Protein AF-A0A2S7KR44-F1 (afdb_monomer_lite)

Radius of gyration: 21.09 Å; chains: 1; bounding box: 74×38×54 Å

Secondary structure (DSSP, 8-state):
-----------EEEEEEE---S-SSS----EEEEEEE-SSTTS----EEEEEEEEEEEETTTTEEEEEEEEEEEE--TT--EEEEEEEEEEEEEEEEEPPPPTT----S-PPEEEEEEEEEEEEEEEETTTTEEEEEEEEEEEEEE-SSS-STT-TT--BSPP-STTSHHHHEEEEEEEEEEEEEE-SSS-EEEEEEEEEEEEEETHHHHHHHHS-TTSEEEEEEEEEEEEEES--STTTS-EEEEEEEEEEESSSS-EEEEEEEEEEEEEGGGTEEEEEEEEEEEEEE---------

Organism: NCBI:txid930804

Sequence (298 aa):
MLAQEGESTKPYLTFKVGQSSSNSYTKGEPAVFTATYPANDTVDNSFLINGYAEVAINFENTDWTFGIAGEVQKNTLIDKEQDVRQFGVTFGNNFPIRRKKSDTDEFGPDRPLKGLLVFSGSLKYSEDREKETEAFQGHIGLTYEQTDNRAGIFNTKRFYPKHQSKSDFGYYLLFRHDYNFGLGYIGGDENVLFGKMNLQFNAHPLGGLMKKLLDQREFLMLRFTYDARAPFIGSTDLDEHPLRTFSGGIKYKIKKNNVVELSYNWNKGANPFAGLDNQEFETIVIKLSLDLNNRKEE

Foldseek 3Di:
DDDPPDPQPDKDKDKAKAFDDPDLFVPLHHHKAWFFAFPDPPDDGWGWDKIKIWIWIARPVFRKIKIWMWIWIFTPPPPDTWTKIKTWMKIWGKDFDFDDDDPPDPDPPPTDTQWIKTKIKIWMWMATPVVRWIKIKIKIKIAIDGDDPDDDPNPAPDWPPDDDDCPDPLQFKIKGKTKIWIWMAIDTPFRWIKIKIKIKMKMAGNLNVCCVPPVGSRFWIWMKIWIAIGTPDGDDCRRVFIKIKIKTWGKDAPDPQWIWIWIKIWIAGADVVSPGHGDTTIMTMIGTTDDPDPDPPD

pLDDT: mean 75.2, std 16.88, range [27.64, 96.19]

Structure (mmCIF, N/CA/C/O backbone):
data_AF-A0A2S7KR44-F1
#
_entry.i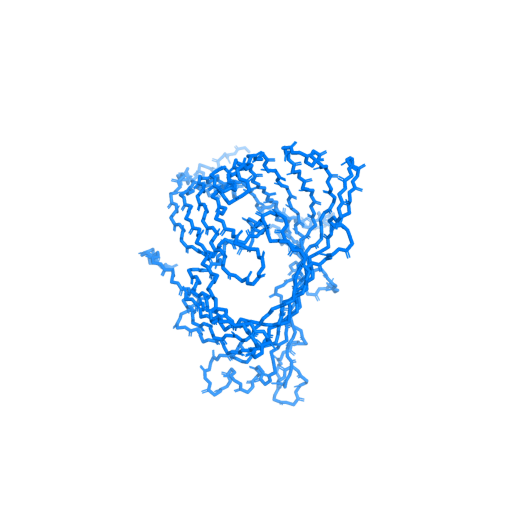d   AF-A0A2S7KR44-F1
#
loop_
_atom_site.group_PDB
_atom_site.id
_atom_site.type_symbol
_atom_site.label_atom_id
_atom_site.label_alt_id
_atom_site.label_comp_id
_atom_site.label_asym_id
_atom_site.label_entity_id
_atom_site.label_seq_id
_atom_site.pdbx_PDB_ins_code
_atom_site.Cartn_x
_atom_site.Cartn_y
_atom_site.Cartn_z
_atom_site.occupancy
_atom_site.B_iso_or_equiv
_atom_site.auth_seq_id
_atom_site.auth_comp_id
_atom_site.auth_asym_id
_atom_site.auth_atom_id
_atom_site.pdbx_PDB_model_num
ATOM 1 N N . MET A 1 1 ? 42.387 0.851 9.066 1.00 44.62 1 MET A N 1
ATOM 2 C CA . MET A 1 1 ? 41.761 1.767 10.037 1.00 44.62 1 MET A CA 1
ATOM 3 C C . MET A 1 1 ? 42.071 3.187 9.587 1.00 44.62 1 MET A C 1
ATOM 5 O O . MET A 1 1 ? 43.133 3.696 9.891 1.00 44.62 1 MET A O 1
ATOM 9 N N . LEU A 1 2 ? 41.184 3.748 8.770 1.00 27.64 2 LEU A N 1
ATOM 10 C CA . LEU A 1 2 ? 41.017 5.173 8.485 1.00 27.64 2 LEU A CA 1
ATOM 11 C C . LEU A 1 2 ? 39.514 5.279 8.243 1.00 27.64 2 LEU A C 1
ATOM 13 O O . LEU A 1 2 ? 39.007 4.706 7.279 1.00 27.64 2 LEU A O 1
ATOM 17 N N . ALA A 1 3 ? 38.796 5.847 9.207 1.00 31.00 3 ALA A N 1
ATOM 18 C CA . ALA A 1 3 ? 37.404 6.197 9.011 1.00 31.00 3 ALA A CA 1
ATOM 19 C C . ALA A 1 3 ? 37.388 7.235 7.889 1.00 31.00 3 ALA A C 1
ATOM 21 O O . ALA A 1 3 ? 37.975 8.304 8.036 1.00 31.00 3 ALA A O 1
ATOM 22 N N . GLN A 1 4 ? 36.776 6.905 6.752 1.00 33.97 4 GLN A N 1
ATOM 23 C CA . GLN A 1 4 ? 36.229 7.969 5.929 1.00 33.97 4 GLN A CA 1
ATOM 24 C C . GLN A 1 4 ? 35.206 8.664 6.824 1.00 33.97 4 GLN A C 1
ATOM 26 O O . GLN A 1 4 ? 34.238 8.034 7.257 1.00 33.97 4 GLN A O 1
ATOM 31 N N . GLU A 1 5 ? 35.476 9.921 7.168 1.00 39.91 5 GLU A N 1
ATOM 32 C CA . GLU A 1 5 ? 34.475 10.858 7.662 1.00 39.91 5 GLU A CA 1
ATOM 33 C C . GLU A 1 5 ? 33.429 11.001 6.553 1.00 39.91 5 GLU A C 1
ATOM 35 O O . GLU A 1 5 ? 33.499 11.882 5.702 1.00 39.91 5 GLU A O 1
ATOM 40 N N . GLY A 1 6 ? 32.513 10.034 6.491 1.00 40.25 6 GLY A N 1
ATOM 41 C CA . GLY A 1 6 ? 31.319 10.127 5.674 1.00 40.25 6 GLY A CA 1
ATOM 42 C C . GLY A 1 6 ? 30.516 11.288 6.223 1.00 40.25 6 GLY A C 1
ATOM 43 O O . GLY A 1 6 ? 30.245 11.330 7.426 1.00 40.25 6 GLY A O 1
ATOM 44 N N . GLU A 1 7 ? 30.208 12.249 5.356 1.00 42.66 7 GLU A N 1
ATOM 45 C CA . GLU A 1 7 ? 29.345 13.377 5.672 1.00 42.66 7 GLU A CA 1
ATOM 46 C C . GLU A 1 7 ? 28.179 12.897 6.534 1.00 42.66 7 GLU A C 1
ATOM 48 O O . GLU A 1 7 ? 27.456 11.966 6.178 1.00 42.66 7 GLU A O 1
ATOM 53 N N . SER A 1 8 ? 28.031 13.504 7.712 1.00 40.66 8 SER A N 1
ATOM 54 C CA . SER A 1 8 ? 26.884 13.268 8.577 1.00 40.66 8 SER A CA 1
ATOM 55 C C . SER A 1 8 ? 25.637 13.727 7.825 1.00 40.66 8 SER A C 1
ATOM 57 O O . SER A 1 8 ? 25.276 14.906 7.847 1.00 40.66 8 SER A O 1
ATOM 59 N N . THR A 1 9 ? 25.017 12.806 7.089 1.00 56.25 9 THR A N 1
ATOM 60 C CA . THR A 1 9 ? 23.764 13.050 6.389 1.00 56.25 9 THR A CA 1
ATOM 61 C C . THR A 1 9 ? 22.703 13.348 7.437 1.00 56.25 9 THR A C 1
ATOM 63 O O . THR A 1 9 ? 22.378 12.509 8.286 1.00 56.25 9 THR A O 1
ATOM 66 N N . LYS A 1 10 ? 22.228 14.591 7.432 1.00 76.06 10 LYS A N 1
ATOM 67 C CA . LYS A 1 10 ? 21.330 15.116 8.456 1.00 76.06 10 LYS A CA 1
ATOM 68 C C . LYS A 1 10 ? 19.935 14.513 8.284 1.00 76.06 10 LYS A C 1
ATOM 70 O O . LYS A 1 10 ? 19.516 14.272 7.152 1.00 76.06 10 LYS A O 1
ATOM 75 N N . PRO A 1 11 ? 19.192 14.298 9.382 1.00 82.69 11 PRO A N 1
ATOM 76 C CA . PRO A 1 11 ? 17.792 13.922 9.276 1.00 82.69 11 PRO A CA 1
ATOM 77 C C . PRO A 1 11 ? 17.026 14.973 8.463 1.00 82.69 11 PRO A C 1
ATOM 79 O O . PRO A 1 11 ? 17.298 16.171 8.581 1.00 82.69 11 PRO A O 1
ATOM 82 N N . TYR A 1 12 ? 16.060 14.531 7.662 1.00 78.50 12 TYR A N 1
ATOM 83 C CA . TYR A 1 12 ? 15.210 15.424 6.877 1.00 78.50 12 TYR A CA 1
ATOM 84 C C . TYR A 1 12 ? 13.728 15.149 7.116 1.00 78.50 12 TYR A C 1
ATOM 86 O O . TYR A 1 12 ? 13.306 14.019 7.376 1.00 78.50 12 TYR A O 1
ATOM 94 N N . LEU A 1 13 ? 12.936 16.215 7.030 1.00 78.94 13 LEU A N 1
ATOM 95 C CA . LEU A 1 13 ? 11.494 16.165 7.209 1.00 78.94 13 LEU A CA 1
ATOM 96 C C . LEU A 1 13 ? 10.797 15.911 5.877 1.00 78.94 13 LEU A C 1
ATOM 98 O O . LEU A 1 13 ? 11.135 16.512 4.859 1.00 78.94 13 LEU A O 1
ATOM 102 N N . THR A 1 14 ? 9.780 15.062 5.910 1.00 69.81 14 THR A N 1
ATOM 103 C CA . THR A 1 14 ? 8.843 14.864 4.805 1.00 69.81 14 THR A CA 1
ATOM 104 C C . THR A 1 14 ? 7.428 15.092 5.287 1.00 69.81 14 THR A C 1
ATOM 106 O O . THR A 1 14 ? 7.051 14.611 6.354 1.00 69.81 14 THR A O 1
ATOM 109 N N . PHE A 1 15 ? 6.638 15.766 4.462 1.00 65.00 15 PHE A N 1
ATOM 110 C CA . PHE A 1 15 ? 5.201 15.891 4.636 1.00 65.00 15 PHE A CA 1
ATOM 111 C C . PHE A 1 15 ? 4.496 15.068 3.561 1.00 65.00 15 PHE A C 1
ATOM 113 O O . PHE A 1 15 ? 4.854 15.150 2.384 1.00 65.00 15 PHE A O 1
ATOM 120 N N . LYS A 1 16 ? 3.519 14.256 3.963 1.00 64.94 16 LYS A N 1
ATOM 121 C CA . LYS A 1 16 ? 2.740 13.393 3.072 1.00 64.94 16 LYS A CA 1
ATOM 122 C C . LYS A 1 16 ? 1.258 13.634 3.317 1.00 64.94 16 LYS A C 1
ATOM 124 O O . LYS A 1 16 ? 0.820 13.645 4.460 1.00 64.94 16 LYS A O 1
ATOM 129 N N . VAL A 1 17 ? 0.492 13.780 2.241 1.00 52.81 17 VAL A N 1
ATOM 130 C CA . VAL A 1 17 ? -0.977 13.766 2.263 1.00 52.81 17 VAL A CA 1
ATOM 131 C C . VAL A 1 17 ? -1.426 12.698 1.282 1.00 52.81 17 VAL A C 1
ATOM 133 O O . VAL A 1 17 ? -0.922 12.647 0.158 1.00 52.81 17 VAL A O 1
ATOM 136 N N . GLY A 1 18 ? -2.325 11.823 1.717 1.00 57.22 18 GLY A N 1
ATOM 137 C CA . GLY A 1 18 ? -2.676 10.622 0.975 1.00 57.22 18 GLY A CA 1
ATOM 138 C C . GLY A 1 18 ? -4.063 10.073 1.271 1.00 57.22 18 GLY A C 1
ATOM 139 O O . GLY A 1 18 ? -4.820 10.650 2.050 1.00 57.22 18 GLY A O 1
ATOM 140 N N . GLN A 1 19 ? -4.383 8.940 0.648 1.00 51.75 19 GLN A N 1
ATOM 141 C CA . GLN A 1 19 ? -5.473 8.074 1.098 1.00 51.75 19 GLN A CA 1
ATOM 142 C C . GLN A 1 19 ? -5.045 7.328 2.360 1.00 51.75 19 GLN A C 1
ATOM 144 O O . GLN A 1 19 ? -3.927 6.808 2.417 1.00 51.75 19 GLN A O 1
ATOM 149 N N . SER A 1 20 ? -5.937 7.211 3.344 1.00 42.81 20 SER A N 1
ATOM 150 C CA . SER A 1 20 ? -5.734 6.230 4.410 1.00 42.81 20 SER A CA 1
ATOM 151 C C . SER A 1 20 ? -5.733 4.827 3.788 1.00 42.81 20 SER A C 1
ATOM 153 O O . SER A 1 20 ? -6.678 4.431 3.105 1.00 42.81 20 SER A O 1
ATOM 155 N N . SER A 1 21 ? -4.636 4.094 3.973 1.00 41.59 21 SER A N 1
ATOM 156 C CA . SER A 1 21 ? -4.540 2.683 3.607 1.00 41.59 21 SER A CA 1
ATOM 157 C C . SER A 1 21 ? -4.007 1.891 4.796 1.00 41.59 21 SER A C 1
ATOM 159 O O . SER A 1 21 ? -3.159 2.366 5.554 1.00 41.59 21 SER A O 1
ATOM 161 N N . SER A 1 22 ? -4.453 0.644 4.921 1.00 33.78 22 SER A N 1
ATOM 162 C CA . SER A 1 22 ? -4.001 -0.334 5.923 1.00 33.78 22 SER A CA 1
ATOM 163 C C . SER A 1 22 ? -2.529 -0.764 5.757 1.00 33.78 22 SER A C 1
ATOM 165 O O . SER A 1 22 ? -2.023 -1.599 6.520 1.00 33.78 22 SER A O 1
ATOM 167 N N . ASN A 1 23 ? -1.819 -0.210 4.767 1.00 35.53 23 ASN A N 1
ATOM 168 C CA . ASN A 1 23 ? -0.432 -0.519 4.462 1.00 35.53 23 ASN A CA 1
ATOM 169 C C . ASN A 1 23 ? 0.458 0.707 4.699 1.00 35.53 23 ASN A C 1
ATOM 171 O O . ASN A 1 23 ? 0.540 1.627 3.885 1.00 35.53 23 ASN A O 1
ATOM 175 N N . SER A 1 24 ? 1.167 0.716 5.830 1.00 35.88 24 SER A N 1
ATOM 176 C CA . SER A 1 24 ? 1.991 1.862 6.202 1.00 35.88 24 SER A CA 1
ATOM 177 C C . SER A 1 24 ? 3.300 1.996 5.414 1.00 35.88 24 SER A C 1
ATOM 179 O O . SER A 1 24 ? 4.004 2.968 5.667 1.00 35.88 24 SER A O 1
ATOM 181 N N . TYR A 1 25 ? 3.647 1.098 4.476 1.00 34.81 25 TYR A N 1
ATOM 182 C CA . TYR A 1 25 ? 4.980 1.095 3.835 1.00 34.81 25 TYR A CA 1
ATOM 183 C C . TYR A 1 25 ? 5.043 0.879 2.325 1.00 34.81 25 TYR A C 1
ATOM 185 O O . TYR A 1 25 ? 6.129 0.891 1.750 1.00 34.81 25 TYR A O 1
ATOM 193 N N . THR A 1 26 ? 3.904 0.866 1.642 1.00 33.12 26 THR A N 1
ATOM 194 C CA . THR A 1 26 ? 3.850 1.326 0.244 1.00 33.12 26 THR A CA 1
ATOM 195 C C . THR A 1 26 ? 3.634 2.843 0.158 1.00 33.12 26 THR A C 1
ATOM 197 O O . THR A 1 26 ? 3.184 3.339 -0.871 1.00 33.12 26 THR A O 1
ATOM 200 N N . LYS A 1 27 ? 3.969 3.600 1.223 1.00 36.00 27 LYS A N 1
ATOM 201 C CA . LYS A 1 27 ? 3.798 5.060 1.367 1.00 36.00 27 LYS A CA 1
ATOM 202 C C . LYS A 1 27 ? 4.626 5.892 0.379 1.00 36.00 27 LYS A C 1
ATOM 204 O O . LYS A 1 27 ? 5.596 6.561 0.738 1.00 36.00 27 LYS A O 1
ATOM 209 N N . GLY A 1 28 ? 4.131 5.889 -0.848 1.00 30.83 28 GLY A N 1
ATOM 210 C CA . GLY A 1 28 ? 4.029 7.002 -1.784 1.00 30.83 28 GLY A CA 1
ATOM 211 C C . GLY A 1 28 ? 2.620 7.010 -2.393 1.00 30.83 28 GLY 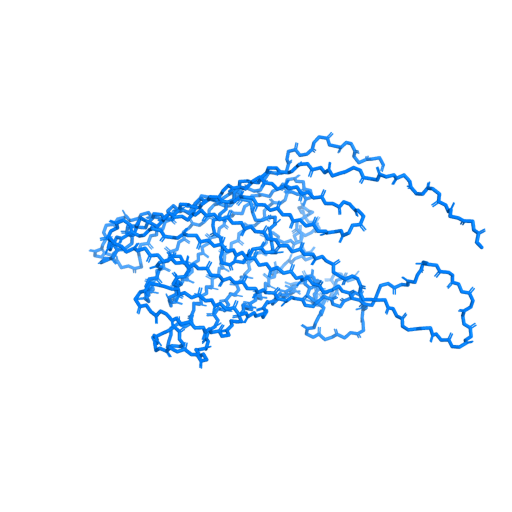A C 1
ATOM 212 O O . GLY A 1 28 ? 2.452 7.323 -3.570 1.00 30.83 28 GLY A O 1
ATOM 213 N N . GLU A 1 29 ? 1.615 6.559 -1.630 1.00 45.62 29 GLU A N 1
ATOM 214 C CA . GLU A 1 29 ? 0.225 6.614 -2.059 1.00 45.62 29 GLU A CA 1
ATOM 215 C C . GLU A 1 29 ? -0.229 8.074 -1.936 1.00 45.62 29 GLU A C 1
ATOM 217 O O . GLU A 1 29 ? -0.178 8.657 -0.854 1.00 45.62 29 GLU A O 1
ATOM 222 N N . PRO A 1 30 ? -0.588 8.698 -3.051 1.00 46.97 30 PRO A N 1
ATOM 223 C CA . PRO A 1 30 ? -0.914 10.112 -3.087 1.00 46.97 30 PRO A CA 1
ATOM 224 C C . PRO A 1 30 ? -2.260 10.477 -2.478 1.00 46.97 30 PRO A C 1
ATOM 226 O O . PRO A 1 30 ? -3.016 9.591 -2.090 1.00 46.97 30 PRO A O 1
ATOM 229 N N . ALA A 1 31 ? -2.606 11.768 -2.472 1.00 48.16 31 ALA A N 1
ATOM 230 C CA . ALA A 1 31 ? -3.971 12.199 -2.200 1.00 48.16 31 ALA A CA 1
ATOM 231 C C . ALA A 1 31 ? -4.946 11.500 -3.169 1.00 48.16 31 ALA A C 1
ATOM 233 O O . ALA A 1 31 ? -4.771 11.532 -4.391 1.00 48.16 31 ALA A O 1
ATOM 234 N N . VAL A 1 32 ? -5.964 10.836 -2.622 1.00 47.88 32 VAL A N 1
ATOM 235 C CA . VAL A 1 32 ? -7.001 10.153 -3.401 1.00 47.88 32 VAL A CA 1
ATOM 236 C C . VAL A 1 32 ? -8.348 10.728 -3.020 1.00 47.88 32 VAL A C 1
ATOM 238 O O . VAL A 1 32 ? -8.714 10.748 -1.849 1.00 47.88 32 VAL A O 1
ATOM 241 N N . PHE A 1 33 ? -9.091 11.166 -4.025 1.00 51.34 33 PHE A N 1
ATOM 242 C CA . PHE A 1 33 ? -10.497 11.486 -3.896 1.00 51.34 33 PHE A CA 1
ATOM 243 C C . PHE A 1 33 ? -11.305 10.272 -4.365 1.00 51.34 33 PHE A C 1
ATOM 245 O O . PHE A 1 33 ? -11.166 9.822 -5.502 1.00 51.34 33 PHE A O 1
ATOM 252 N N . THR A 1 34 ? -12.124 9.708 -3.481 1.00 52.12 34 THR A N 1
ATOM 253 C CA . THR A 1 34 ? -12.973 8.555 -3.805 1.00 52.12 34 THR A CA 1
ATOM 254 C C . THR A 1 34 ? -14.425 9.003 -3.817 1.00 52.12 34 THR A C 1
ATOM 256 O O . THR A 1 34 ? -14.904 9.564 -2.837 1.00 52.12 34 THR A O 1
ATOM 259 N N . ALA A 1 35 ? -15.116 8.764 -4.928 1.00 51.94 35 ALA A N 1
ATOM 260 C CA . ALA A 1 35 ? -16.567 8.832 -4.988 1.00 51.94 35 ALA A CA 1
ATOM 261 C C . ALA A 1 35 ? -17.091 7.397 -5.056 1.00 51.94 35 ALA A C 1
ATOM 263 O O . ALA A 1 35 ? -16.666 6.609 -5.903 1.00 51.94 35 ALA A O 1
ATOM 264 N N . THR A 1 36 ? -17.985 7.035 -4.147 1.00 52.06 36 THR A N 1
ATOM 265 C CA . THR A 1 36 ? -18.537 5.683 -4.100 1.00 52.06 36 THR A CA 1
ATOM 266 C C . THR A 1 36 ? -19.948 5.689 -4.653 1.00 52.06 36 THR A C 1
ATOM 268 O O . THR A 1 36 ? -20.671 6.659 -4.467 1.00 52.06 36 THR A O 1
ATOM 271 N N . TYR A 1 37 ? -20.336 4.625 -5.344 1.00 52.75 37 TYR A N 1
ATOM 272 C CA . TYR A 1 37 ? -21.697 4.459 -5.827 1.00 52.75 37 TYR A CA 1
ATOM 273 C C . TYR A 1 37 ? -22.172 3.075 -5.404 1.00 52.75 37 TYR A C 1
ATOM 275 O O . TYR A 1 37 ? -21.487 2.085 -5.665 1.00 52.75 37 TYR A O 1
ATOM 283 N N . PRO A 1 38 ? -23.299 2.966 -4.701 1.00 50.53 38 PRO A N 1
ATOM 284 C CA . PRO A 1 38 ? -23.782 1.653 -4.338 1.00 50.53 38 PRO A CA 1
ATOM 285 C C . PRO A 1 38 ? -24.174 0.849 -5.578 1.00 50.53 38 PRO A C 1
ATOM 287 O O . PRO A 1 38 ? -24.693 1.396 -6.545 1.00 50.53 38 PRO A O 1
ATOM 290 N N . ALA A 1 39 ? -23.949 -0.465 -5.532 1.00 44.75 39 ALA A N 1
ATOM 291 C CA . ALA A 1 39 ? -24.259 -1.375 -6.638 1.00 44.75 39 ALA A CA 1
ATOM 292 C C . ALA A 1 39 ? -25.771 -1.658 -6.799 1.00 44.75 39 ALA A C 1
ATOM 294 O O . ALA A 1 39 ? -26.160 -2.466 -7.638 1.00 44.75 39 ALA A O 1
ATOM 295 N N . ASN A 1 40 ? -26.622 -1.058 -5.959 1.00 51.25 40 ASN A N 1
ATOM 296 C CA . ASN A 1 40 ? -28.053 -1.332 -5.898 1.00 51.25 40 ASN A CA 1
ATOM 297 C C . ASN A 1 40 ? -28.860 -0.050 -6.145 1.00 51.25 40 ASN A C 1
ATOM 299 O O . ASN A 1 40 ? -28.694 0.935 -5.426 1.00 51.25 40 ASN A O 1
ATOM 303 N N . ASP A 1 41 ? -29.774 -0.104 -7.116 1.00 49.97 41 ASP A N 1
ATOM 304 C CA . ASP A 1 41 ? -30.621 1.010 -7.574 1.00 49.97 41 ASP A CA 1
ATOM 305 C C . ASP A 1 41 ? -31.586 1.544 -6.496 1.00 49.97 41 ASP A C 1
ATOM 307 O O . ASP A 1 41 ? -32.255 2.557 -6.698 1.00 49.97 41 ASP A O 1
ATOM 311 N N . THR A 1 42 ? -31.701 0.856 -5.356 1.00 51.12 42 THR A N 1
ATOM 312 C CA . THR A 1 42 ? -32.616 1.217 -4.264 1.00 51.12 42 THR A CA 1
ATOM 313 C C . THR A 1 42 ? -31.998 2.113 -3.198 1.00 51.12 42 THR A C 1
ATOM 315 O O . THR A 1 42 ? -32.675 2.395 -2.210 1.00 51.12 42 THR A O 1
ATOM 318 N N . VAL A 1 43 ? -30.731 2.514 -3.331 1.00 53.81 43 VAL A N 1
ATOM 319 C CA . VAL A 1 43 ? -30.046 3.263 -2.277 1.00 53.81 43 VAL A CA 1
ATOM 320 C C . VAL A 1 43 ? -29.375 4.524 -2.799 1.00 53.81 43 VAL A C 1
ATOM 322 O O . VAL A 1 43 ? -28.693 4.511 -3.821 1.00 53.81 43 VAL A O 1
ATOM 325 N N . ASP A 1 44 ? -29.593 5.619 -2.070 1.00 56.34 44 ASP A N 1
ATOM 326 C CA . ASP A 1 44 ? -29.116 6.950 -2.419 1.00 56.34 44 ASP A CA 1
ATOM 327 C C . ASP A 1 44 ? -27.586 7.022 -2.539 1.00 56.34 44 ASP A C 1
ATOM 329 O O . ASP A 1 44 ? -26.832 6.268 -1.920 1.00 56.34 44 ASP A O 1
ATOM 333 N N . ASN A 1 45 ? -27.123 7.981 -3.345 1.00 55.25 45 ASN A N 1
ATOM 334 C CA . ASN A 1 45 ? -25.702 8.244 -3.556 1.00 55.25 45 ASN A CA 1
ATOM 335 C C . ASN A 1 45 ? -24.985 8.505 -2.219 1.00 55.25 45 ASN A C 1
ATOM 337 O O . ASN A 1 45 ? -25.218 9.518 -1.563 1.00 55.25 45 ASN A O 1
ATOM 341 N N . SER A 1 46 ? -24.059 7.624 -1.861 1.00 57.88 46 SER A N 1
ATOM 342 C CA . SER A 1 46 ? -23.253 7.690 -0.637 1.00 57.88 46 SER A CA 1
ATOM 343 C C . SER A 1 46 ? -21.795 8.030 -0.943 1.00 57.88 46 SER A C 1
ATOM 345 O O . SER A 1 46 ? -21.281 7.657 -1.991 1.00 57.88 46 SER A O 1
ATOM 347 N N . PHE A 1 47 ? -21.074 8.663 -0.023 1.00 60.59 47 PHE A N 1
ATOM 348 C CA . PHE A 1 47 ? -19.654 8.980 -0.205 1.00 60.59 47 PHE A CA 1
ATOM 349 C C . PHE A 1 47 ? -18.756 8.265 0.811 1.00 60.59 47 PHE A C 1
ATOM 351 O O . PHE A 1 47 ? -19.139 8.039 1.961 1.00 60.59 47 PHE A O 1
ATOM 358 N N . LEU A 1 48 ? -17.528 7.965 0.375 1.00 63.09 48 LEU A N 1
ATOM 359 C CA . LEU A 1 48 ? -16.429 7.478 1.205 1.00 63.09 48 LEU A CA 1
ATOM 360 C C . LEU A 1 48 ? -15.252 8.451 1.088 1.00 63.09 48 LEU A C 1
ATOM 362 O O . LEU A 1 48 ? -14.600 8.532 0.047 1.00 63.09 48 LEU A O 1
ATOM 366 N N . ILE A 1 49 ? -14.956 9.177 2.161 1.00 65.69 49 ILE A N 1
ATOM 367 C CA . ILE A 1 49 ? -13.796 10.065 2.249 1.00 65.69 49 ILE A CA 1
ATOM 368 C C . ILE A 1 49 ? -12.739 9.376 3.101 1.00 65.69 49 ILE A C 1
ATOM 370 O O . ILE A 1 49 ? -12.935 9.194 4.296 1.00 65.69 49 ILE A O 1
ATOM 374 N N . ASN A 1 50 ? -11.597 9.052 2.495 1.00 68.50 50 ASN A N 1
ATOM 375 C CA . ASN A 1 50 ? -10.438 8.488 3.185 1.00 68.50 50 ASN A CA 1
ATOM 376 C C . ASN A 1 50 ? -9.256 9.448 3.055 1.00 68.50 50 ASN A C 1
ATOM 378 O O . ASN A 1 50 ? -8.578 9.464 2.028 1.00 68.50 50 ASN A O 1
ATOM 382 N N . GLY A 1 51 ? -9.010 10.244 4.089 1.00 68.19 51 GLY A N 1
ATOM 383 C CA . GLY A 1 51 ? -7.899 11.185 4.167 1.00 68.19 51 GLY A CA 1
ATOM 384 C C . GLY A 1 51 ? -6.809 10.710 5.123 1.00 68.19 51 GLY A C 1
ATOM 385 O O . GLY A 1 51 ? -7.084 10.126 6.167 1.00 68.19 51 GLY A O 1
ATOM 386 N N . TYR A 1 52 ? -5.561 10.990 4.774 1.00 75.75 52 TYR A N 1
ATOM 387 C CA . TYR A 1 52 ? -4.385 10.731 5.595 1.00 75.75 52 TYR A CA 1
ATOM 388 C C . TYR A 1 52 ? -3.402 11.893 5.465 1.00 75.75 52 TYR A C 1
ATOM 390 O O . TYR A 1 52 ? -3.168 12.396 4.365 1.00 75.75 52 TYR A O 1
ATOM 398 N N . ALA A 1 53 ? -2.798 12.292 6.579 1.00 75.31 53 ALA A N 1
ATOM 399 C CA . ALA A 1 53 ? -1.680 13.221 6.609 1.00 75.31 53 ALA A CA 1
ATOM 400 C C . ALA A 1 53 ? -0.592 12.699 7.553 1.00 75.31 53 ALA A C 1
ATOM 402 O O . ALA A 1 53 ? -0.888 12.198 8.635 1.00 75.31 53 ALA A O 1
ATOM 403 N N . GLU A 1 54 ? 0.672 12.842 7.162 1.00 76.50 54 GLU A N 1
ATOM 404 C CA . GLU A 1 54 ? 1.825 12.473 7.980 1.00 76.50 54 GLU A CA 1
ATOM 405 C C . GLU A 1 54 ? 2.951 13.490 7.866 1.00 76.50 54 GLU A C 1
ATOM 407 O O . GLU A 1 54 ? 3.294 13.965 6.781 1.00 76.50 54 GLU A O 1
ATOM 412 N N . VAL A 1 55 ? 3.577 13.753 9.009 1.00 79.44 55 VAL A N 1
ATOM 413 C CA . VAL A 1 55 ? 4.881 14.405 9.100 1.00 79.44 55 VAL A CA 1
ATOM 414 C C . VAL A 1 55 ? 5.873 13.356 9.571 1.00 79.44 55 VAL A C 1
ATOM 416 O O . VAL A 1 55 ? 5.668 12.756 10.624 1.00 79.44 55 VAL A O 1
ATOM 419 N N . ALA A 1 56 ? 6.945 13.139 8.814 1.00 80.31 56 ALA A N 1
ATOM 420 C CA . ALA A 1 56 ? 7.958 12.145 9.143 1.00 80.31 56 ALA A CA 1
ATOM 421 C C . ALA A 1 56 ? 9.378 12.703 9.120 1.00 80.31 56 ALA A C 1
ATOM 423 O O . ALA A 1 56 ? 9.709 13.564 8.306 1.00 80.31 56 ALA A O 1
ATOM 424 N N . ILE A 1 5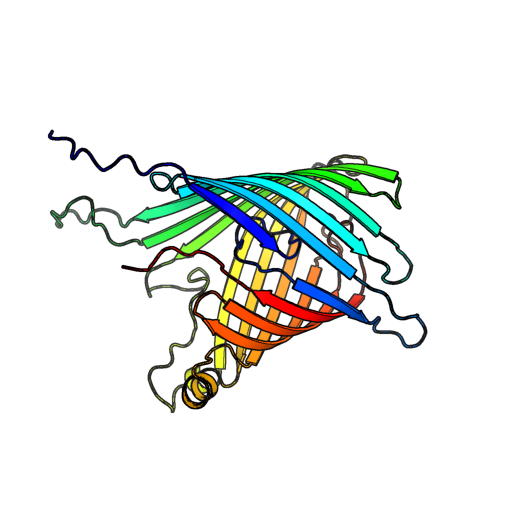7 ? 10.210 12.179 10.016 1.00 84.81 57 ILE A N 1
ATOM 425 C CA . ILE A 1 57 ? 11.656 12.372 10.055 1.00 84.81 57 ILE A CA 1
ATOM 426 C C . ILE A 1 57 ? 12.302 11.136 9.434 1.00 84.81 57 ILE A C 1
ATOM 428 O O . ILE A 1 57 ? 12.011 10.005 9.828 1.00 84.81 57 ILE A O 1
ATOM 432 N N . ASN A 1 58 ? 13.197 11.365 8.481 1.00 82.62 58 ASN A N 1
ATOM 433 C CA . ASN A 1 58 ? 13.905 10.329 7.744 1.00 82.62 58 ASN A CA 1
ATOM 434 C C . ASN A 1 58 ? 15.401 10.434 8.040 1.00 82.62 58 ASN A C 1
ATOM 436 O O . ASN A 1 58 ? 15.961 11.533 8.051 1.00 82.62 58 ASN A O 1
ATOM 440 N N . PHE A 1 59 ? 16.048 9.293 8.252 1.00 82.62 59 PHE A N 1
ATOM 441 C CA . PHE A 1 59 ? 17.469 9.197 8.569 1.00 82.62 59 PHE A CA 1
ATOM 442 C C . PHE A 1 59 ? 18.221 8.555 7.399 1.00 82.62 59 PHE A C 1
ATOM 444 O O . PHE A 1 59 ? 18.247 7.331 7.294 1.00 82.62 59 PHE A O 1
ATOM 451 N N . GLU A 1 60 ? 18.865 9.367 6.552 1.00 78.94 60 GLU A N 1
ATOM 452 C CA . GLU A 1 60 ? 19.562 8.913 5.328 1.00 78.94 60 GLU A CA 1
ATOM 453 C C . GLU A 1 60 ? 20.582 7.783 5.600 1.00 78.94 60 GLU A C 1
ATOM 455 O O . GLU A 1 60 ? 20.660 6.830 4.837 1.00 78.94 60 GLU A O 1
ATOM 460 N N . ASN A 1 61 ? 21.299 7.816 6.730 1.00 80.44 61 ASN A N 1
ATOM 461 C CA . ASN A 1 61 ? 22.303 6.794 7.069 1.00 80.44 61 ASN A CA 1
ATOM 462 C C . ASN A 1 61 ? 21.739 5.417 7.435 1.00 80.44 61 ASN A C 1
ATOM 464 O O . ASN A 1 61 ? 22.459 4.421 7.380 1.00 80.44 61 ASN A O 1
ATOM 468 N N . THR A 1 62 ? 20.498 5.358 7.913 1.00 80.81 62 THR A N 1
ATOM 469 C CA . THR A 1 62 ? 19.928 4.111 8.440 1.00 80.81 62 THR A CA 1
ATOM 470 C C . THR A 1 62 ? 18.675 3.671 7.706 1.00 80.81 62 THR A C 1
ATOM 472 O O . THR A 1 62 ? 18.160 2.609 8.032 1.00 80.81 62 THR A O 1
ATOM 475 N N . ASP A 1 63 ? 18.170 4.473 6.766 1.00 82.88 63 ASP A N 1
ATOM 476 C CA . ASP A 1 63 ? 16.872 4.307 6.103 1.00 82.88 63 ASP A CA 1
ATOM 477 C C . ASP A 1 63 ? 15.677 4.216 7.070 1.00 82.88 63 ASP A C 1
ATOM 479 O O . ASP A 1 63 ? 14.564 3.862 6.672 1.00 82.88 63 ASP A O 1
ATOM 483 N N . TRP A 1 64 ? 15.872 4.555 8.351 1.00 86.38 64 TRP A N 1
ATOM 484 C CA . TRP A 1 64 ? 14.769 4.656 9.294 1.00 86.38 64 TRP A CA 1
ATOM 485 C C . TRP A 1 64 ? 13.912 5.868 8.966 1.00 86.38 64 TRP A C 1
ATOM 487 O O . TRP A 1 64 ? 14.404 6.974 8.737 1.00 86.38 64 TRP A O 1
ATOM 497 N N . THR A 1 65 ? 12.606 5.652 9.009 1.00 83.00 65 THR A N 1
ATOM 498 C CA . THR A 1 65 ? 11.609 6.714 8.953 1.00 83.00 65 THR A CA 1
ATOM 499 C C . THR A 1 65 ? 10.710 6.593 10.168 1.00 83.00 65 THR A C 1
ATOM 501 O O . THR A 1 65 ? 10.279 5.489 10.500 1.00 83.00 65 THR A O 1
ATOM 504 N N . PHE A 1 66 ? 10.424 7.719 10.814 1.00 87.00 66 PHE A N 1
ATOM 505 C CA . PHE A 1 66 ? 9.468 7.817 11.912 1.00 87.00 66 PHE A CA 1
ATOM 506 C C . PHE A 1 66 ? 8.502 8.955 11.624 1.00 87.00 66 PHE A C 1
ATOM 508 O O . PHE A 1 66 ? 8.940 10.077 11.376 1.00 87.00 66 PHE A O 1
ATOM 515 N N . GLY A 1 67 ? 7.206 8.671 11.648 1.00 84.75 67 GLY A N 1
ATOM 516 C CA . GLY A 1 67 ? 6.161 9.631 11.332 1.00 84.75 67 GLY A CA 1
ATOM 517 C C . GLY A 1 67 ? 5.113 9.751 12.421 1.00 84.75 67 GLY A C 1
ATOM 518 O O . GLY A 1 67 ? 4.863 8.810 13.169 1.00 84.75 67 GLY A O 1
ATOM 519 N N . ILE A 1 68 ? 4.491 10.922 12.485 1.00 86.19 68 ILE A N 1
ATOM 520 C CA . ILE A 1 68 ? 3.226 11.147 13.180 1.00 86.19 68 ILE A CA 1
ATOM 521 C C . ILE A 1 68 ? 2.159 11.267 12.102 1.00 86.19 68 ILE A C 1
ATOM 523 O O . ILE A 1 68 ? 2.312 12.054 11.165 1.00 86.19 68 ILE A O 1
ATOM 527 N N . ALA A 1 69 ? 1.102 10.477 12.233 1.00 83.50 69 ALA A N 1
ATOM 528 C CA . ALA A 1 69 ? 0.055 10.327 11.241 1.00 83.50 69 ALA A CA 1
ATOM 529 C C . ALA A 1 69 ? -1.323 10.614 11.836 1.00 83.50 69 ALA A C 1
ATOM 531 O O . ALA A 1 69 ? -1.634 10.164 12.939 1.00 83.50 69 ALA A O 1
ATOM 532 N N . GLY A 1 70 ? -2.147 11.319 11.066 1.00 82.31 70 GLY A N 1
ATOM 533 C CA . GLY A 1 70 ? -3.575 11.488 11.301 1.00 82.31 70 GLY A CA 1
ATOM 534 C C . GLY A 1 70 ? -4.367 10.956 10.113 1.00 82.31 70 GLY A C 1
ATOM 535 O O . GLY A 1 70 ? -3.995 11.189 8.961 1.00 82.31 70 GLY A O 1
ATOM 536 N N . GLU A 1 71 ? -5.449 10.237 10.385 1.00 78.50 71 GLU A N 1
ATOM 537 C CA . GLU A 1 71 ? -6.331 9.653 9.377 1.00 78.50 71 GLU A CA 1
ATOM 538 C C . GLU A 1 71 ? -7.784 9.954 9.710 1.00 78.50 71 GLU A C 1
ATOM 540 O O . GLU A 1 71 ? -8.187 9.939 10.871 1.00 78.50 71 GLU A O 1
ATOM 545 N N . VAL A 1 72 ? -8.560 10.233 8.668 1.00 78.62 72 VAL A N 1
ATOM 546 C CA . VAL A 1 72 ? -10.008 10.392 8.746 1.00 78.62 72 VAL A CA 1
ATOM 547 C C . VAL A 1 72 ? -10.614 9.501 7.684 1.00 78.62 72 VAL A C 1
ATOM 549 O O . VAL A 1 72 ? -10.251 9.587 6.510 1.00 78.62 72 VAL A O 1
ATOM 552 N N . GLN A 1 73 ? -11.542 8.661 8.103 1.00 76.56 73 GLN A N 1
ATOM 553 C CA . GLN A 1 73 ? -12.306 7.791 7.236 1.00 76.56 73 GLN A CA 1
ATOM 554 C C . GLN A 1 73 ? -13.770 8.020 7.554 1.00 76.56 73 GLN A C 1
ATOM 556 O O . GLN A 1 73 ? -14.255 7.661 8.624 1.00 76.56 73 GLN A O 1
ATOM 561 N N . LYS A 1 74 ? -14.460 8.674 6.627 1.00 72.56 74 LYS A N 1
ATOM 562 C CA . LYS A 1 74 ? -15.890 8.906 6.731 1.00 72.56 74 LYS A CA 1
ATOM 563 C C . LYS A 1 74 ? -16.597 8.133 5.642 1.00 72.56 74 LYS A C 1
ATOM 565 O O . LYS A 1 74 ? -16.322 8.344 4.461 1.00 72.56 74 LYS A O 1
ATOM 570 N N . ASN A 1 75 ? -17.506 7.269 6.047 1.00 69.25 75 ASN A N 1
ATOM 571 C CA . ASN A 1 75 ? -18.275 6.412 5.177 1.00 69.25 75 ASN A CA 1
ATOM 572 C C . ASN A 1 75 ? -19.769 6.618 5.439 1.00 69.25 75 ASN A C 1
ATOM 574 O O . ASN A 1 75 ? -20.211 6.607 6.581 1.00 69.25 75 ASN A O 1
ATOM 578 N N . THR A 1 76 ? -20.535 6.791 4.368 1.00 66.31 76 THR A N 1
ATOM 579 C CA . THR A 1 76 ? -22.010 6.824 4.394 1.00 66.31 76 THR A CA 1
ATOM 580 C C . THR A 1 76 ? -22.612 5.708 3.535 1.00 66.31 76 THR A C 1
ATOM 582 O O . THR A 1 76 ? -23.789 5.747 3.193 1.00 66.31 76 THR A O 1
ATOM 585 N N . LEU A 1 77 ? -21.793 4.730 3.126 1.00 59.22 77 LEU A N 1
ATOM 586 C CA . LEU A 1 77 ? -22.239 3.557 2.383 1.00 59.22 77 LEU A CA 1
ATOM 587 C C . LEU A 1 77 ? -23.219 2.765 3.247 1.00 59.22 77 LEU A C 1
ATOM 589 O O . LEU A 1 77 ? -22.837 2.227 4.276 1.00 59.22 77 LEU A O 1
ATOM 593 N N . ILE A 1 78 ? -24.468 2.769 2.794 1.00 52.66 78 ILE A N 1
ATOM 594 C CA . ILE A 1 78 ? -25.621 1.911 3.102 1.00 52.66 78 ILE A CA 1
ATOM 595 C C . ILE A 1 78 ? -25.519 1.018 4.342 1.00 52.66 78 ILE A C 1
ATOM 597 O O . ILE A 1 78 ? -24.675 0.131 4.439 1.00 52.66 78 ILE A O 1
ATOM 601 N N . ASP A 1 79 ? -26.505 1.207 5.219 1.00 49.78 79 ASP A N 1
ATOM 602 C CA . ASP A 1 79 ? -26.785 0.534 6.494 1.00 49.78 79 ASP A CA 1
ATOM 603 C C . ASP A 1 79 ? -25.782 0.781 7.626 1.00 49.78 79 ASP A C 1
ATOM 605 O O . ASP A 1 79 ? -26.149 0.599 8.789 1.00 49.78 79 ASP A O 1
ATOM 609 N N . LYS A 1 80 ? -24.554 1.238 7.341 1.00 57.72 80 LYS A N 1
ATOM 610 C CA . LYS A 1 80 ? -23.550 1.516 8.380 1.00 57.72 80 LYS A CA 1
ATOM 611 C C . LYS A 1 80 ? -22.764 2.795 8.103 1.00 57.72 80 LYS A C 1
ATOM 613 O O . LYS A 1 80 ? -21.761 2.789 7.389 1.00 57.72 80 LYS A O 1
ATOM 618 N N . GLU A 1 81 ? -23.207 3.891 8.715 1.00 65.44 81 GLU A N 1
ATOM 619 C CA . GLU A 1 81 ? -22.410 5.116 8.806 1.00 65.44 81 GLU A CA 1
ATOM 620 C C . GLU A 1 81 ? -21.151 4.870 9.643 1.00 65.44 81 GLU A C 1
ATOM 622 O O . GLU A 1 81 ? -21.170 4.114 10.616 1.00 65.44 81 GLU A O 1
ATOM 627 N N . GLN A 1 82 ? -20.036 5.474 9.230 1.00 70.06 82 GLN A N 1
ATOM 628 C CA . GLN A 1 82 ? -18.759 5.388 9.937 1.00 70.06 82 GLN A CA 1
ATOM 629 C C . GLN A 1 82 ? -18.061 6.749 9.887 1.00 70.06 82 GLN A C 1
ATOM 631 O O . GLN A 1 82 ? -17.929 7.348 8.818 1.00 70.06 82 GLN A O 1
ATOM 636 N N . ASP A 1 83 ? -17.569 7.226 11.027 1.00 81.81 83 ASP A N 1
ATOM 637 C CA . ASP A 1 83 ? -16.660 8.375 11.146 1.00 81.81 83 ASP A CA 1
ATOM 638 C C . ASP A 1 83 ? -15.522 7.936 12.064 1.00 81.81 83 ASP A C 1
ATOM 640 O O . ASP A 1 83 ? -15.562 8.106 13.284 1.00 81.81 83 ASP A O 1
ATOM 644 N N . VAL A 1 84 ? -14.529 7.293 11.447 1.00 81.06 84 VAL A N 1
ATOM 645 C CA . VAL A 1 84 ? -13.346 6.780 12.128 1.00 81.06 84 VAL A CA 1
ATOM 646 C C . VAL A 1 84 ? -12.220 7.786 11.994 1.00 81.06 84 VAL A C 1
ATOM 648 O O . VAL A 1 84 ? -11.831 8.203 10.896 1.00 81.06 84 VAL A O 1
ATOM 651 N N . ARG A 1 85 ? -11.646 8.153 13.134 1.00 87.00 85 ARG A N 1
ATOM 652 C CA . ARG A 1 85 ? -10.500 9.053 13.218 1.00 87.00 85 ARG A CA 1
ATOM 653 C C . ARG A 1 85 ? -9.366 8.338 13.899 1.00 87.00 85 ARG A C 1
ATOM 655 O O . ARG A 1 85 ? -9.540 7.760 14.965 1.00 87.00 85 ARG A O 1
ATOM 662 N N . GLN A 1 86 ? -8.194 8.392 13.284 1.00 85.75 86 GLN A N 1
ATOM 663 C CA . GLN A 1 86 ? -7.014 7.750 13.834 1.00 85.75 86 GLN A CA 1
ATOM 664 C C . GLN A 1 86 ? -5.880 8.739 13.978 1.00 85.75 86 GLN A C 1
ATOM 666 O O . GLN A 1 86 ? -5.641 9.578 13.110 1.00 85.75 86 GLN A O 1
ATOM 671 N N . PHE A 1 87 ? -5.142 8.597 15.065 1.00 89.81 87 PHE A N 1
ATOM 672 C CA . PHE A 1 87 ? -3.928 9.350 15.303 1.00 89.81 87 PHE A CA 1
ATOM 673 C C . PHE A 1 87 ? -2.864 8.426 15.870 1.00 89.81 87 PHE A C 1
ATOM 675 O O . PHE A 1 87 ? -3.137 7.604 16.746 1.00 89.81 87 PHE A O 1
ATOM 682 N N . GLY A 1 88 ? -1.637 8.536 15.376 1.00 89.50 88 GLY A N 1
ATOM 683 C CA . GLY A 1 88 ? -0.597 7.634 15.828 1.00 89.50 88 GLY A CA 1
ATOM 684 C C . GLY A 1 88 ? 0.774 7.884 15.249 1.00 89.50 88 GLY A C 1
ATOM 685 O O . GLY A 1 88 ? 1.044 8.888 14.591 1.00 89.50 88 GLY A O 1
ATOM 686 N N . VAL A 1 89 ? 1.642 6.917 15.507 1.00 89.38 89 VAL A N 1
ATOM 687 C CA . VAL A 1 89 ? 3.021 6.905 15.040 1.00 89.38 89 VAL A CA 1
ATOM 688 C C . VAL A 1 89 ? 3.222 5.813 14.009 1.00 89.38 89 VAL A C 1
ATOM 690 O O . VAL A 1 89 ? 2.644 4.728 14.083 1.00 89.38 89 VAL A O 1
ATOM 693 N N . THR A 1 90 ? 4.069 6.094 13.035 1.00 88.31 90 THR A N 1
ATOM 694 C CA . THR A 1 90 ? 4.446 5.174 11.968 1.00 88.31 90 THR A CA 1
ATOM 695 C C . THR A 1 90 ? 5.956 5.032 11.971 1.00 88.31 90 THR A C 1
ATOM 697 O O . THR A 1 90 ? 6.685 5.962 12.315 1.00 88.31 90 THR A O 1
ATOM 700 N N . PHE A 1 91 ? 6.444 3.848 11.632 1.00 88.56 91 PHE A N 1
ATOM 701 C CA . PHE A 1 91 ? 7.877 3.594 11.598 1.00 88.56 91 PHE A CA 1
ATOM 702 C C . PHE A 1 91 ? 8.217 2.503 10.604 1.00 88.56 91 PHE A C 1
ATOM 704 O O . PHE A 1 91 ? 7.375 1.669 10.261 1.00 88.56 91 PHE A O 1
ATOM 711 N N . GLY A 1 92 ? 9.480 2.457 10.215 1.00 89.50 92 GLY A N 1
ATOM 712 C CA . GLY A 1 92 ? 10.017 1.347 9.448 1.00 89.50 92 GLY A CA 1
ATOM 713 C C . GLY A 1 92 ? 11.311 1.691 8.737 1.00 89.50 92 GLY A C 1
ATOM 714 O O . GLY A 1 92 ? 11.896 2.760 8.927 1.00 89.50 92 GLY A O 1
ATOM 715 N N . ASN A 1 93 ? 11.774 0.726 7.957 1.00 87.75 93 ASN A N 1
ATOM 716 C CA . ASN A 1 93 ? 13.146 0.671 7.494 1.00 87.75 93 ASN A CA 1
ATOM 717 C C . ASN A 1 93 ? 13.260 -0.222 6.254 1.00 87.75 93 ASN A C 1
ATOM 719 O O . ASN A 1 93 ? 12.518 -1.195 6.109 1.00 87.75 93 ASN A O 1
ATOM 723 N N . ASN A 1 94 ? 14.225 0.080 5.394 1.00 87.75 94 ASN A N 1
ATOM 724 C CA . ASN A 1 94 ? 14.610 -0.765 4.279 1.00 87.75 94 ASN A CA 1
ATOM 725 C C . ASN A 1 94 ? 15.955 -1.439 4.581 1.00 87.75 94 ASN A C 1
ATOM 727 O O . ASN A 1 94 ? 17.004 -0.818 4.482 1.00 87.75 94 ASN A O 1
ATOM 731 N N . PHE A 1 95 ? 15.946 -2.735 4.889 1.00 88.31 95 PHE A N 1
ATOM 732 C CA . PHE A 1 95 ? 17.162 -3.488 5.187 1.00 88.31 95 PHE A CA 1
ATOM 733 C C . PHE A 1 95 ? 17.754 -4.113 3.912 1.00 88.31 95 PHE A C 1
ATOM 735 O O . PHE A 1 95 ? 17.179 -5.068 3.368 1.00 88.31 95 PHE A O 1
ATOM 742 N N . PRO A 1 96 ? 18.908 -3.635 3.408 1.00 86.12 96 PRO A N 1
ATOM 743 C CA . PRO A 1 96 ? 19.527 -4.203 2.218 1.00 86.12 96 PRO A CA 1
ATOM 744 C C . PRO A 1 96 ? 20.137 -5.580 2.513 1.00 86.12 96 PRO A C 1
ATOM 746 O O . PRO A 1 96 ? 21.050 -5.722 3.325 1.00 86.12 96 PRO A O 1
ATOM 749 N N . ILE A 1 97 ? 19.699 -6.608 1.786 1.00 85.06 97 ILE A N 1
ATOM 750 C CA . ILE A 1 97 ? 20.281 -7.952 1.841 1.00 85.06 97 ILE A CA 1
ATOM 751 C C . ILE A 1 97 ? 21.343 -8.070 0.748 1.00 85.06 97 ILE A C 1
ATOM 753 O O . ILE A 1 97 ? 21.039 -8.098 -0.446 1.00 85.06 97 ILE A O 1
ATOM 757 N N . ARG A 1 98 ? 22.614 -8.162 1.147 1.00 83.19 98 ARG A N 1
ATOM 758 C CA . ARG A 1 98 ? 23.767 -8.234 0.231 1.00 83.19 98 ARG A CA 1
ATOM 759 C C . ARG A 1 98 ? 24.219 -9.681 0.005 1.00 83.19 98 ARG A C 1
ATOM 761 O O . ARG A 1 98 ? 24.009 -10.552 0.849 1.00 83.19 98 ARG A O 1
ATOM 768 N N . ARG A 1 99 ? 24.833 -9.966 -1.149 1.00 73.62 99 ARG A N 1
ATOM 769 C CA . ARG A 1 99 ? 25.361 -11.312 -1.455 1.00 73.62 99 ARG A CA 1
ATOM 770 C C . ARG A 1 99 ? 26.506 -11.699 -0.501 1.00 73.62 99 ARG A C 1
ATOM 772 O O . ARG A 1 99 ? 27.302 -10.849 -0.092 1.00 73.62 99 ARG A O 1
ATOM 779 N N . LYS A 1 100 ? 26.576 -12.991 -0.137 1.00 64.75 100 LYS A N 1
ATOM 780 C CA . LYS A 1 100 ? 27.709 -13.556 0.619 1.00 64.75 100 LYS A CA 1
ATOM 781 C C . LYS A 1 100 ? 28.977 -13.513 -0.244 1.00 64.75 100 LYS A C 1
ATOM 783 O O . LYS A 1 100 ? 28.891 -13.601 -1.466 1.00 64.75 100 LYS A O 1
ATOM 788 N N . LYS A 1 101 ? 30.124 -13.361 0.420 1.00 58.34 101 LYS A N 1
ATOM 789 C CA . LYS A 1 101 ? 31.465 -13.388 -0.175 1.00 58.34 101 LYS A CA 1
ATOM 790 C C . LYS A 1 101 ? 31.661 -14.735 -0.895 1.00 58.34 101 LYS A C 1
ATOM 792 O O . LYS A 1 101 ? 31.392 -15.766 -0.287 1.00 58.34 101 LYS A O 1
ATOM 797 N N . SER A 1 102 ? 32.067 -14.722 -2.164 1.00 54.12 102 SER A N 1
ATOM 798 C CA . SER A 1 102 ? 32.779 -15.867 -2.744 1.00 54.12 102 SER A CA 1
ATOM 799 C C . SER A 1 102 ? 34.206 -15.800 -2.213 1.00 54.12 102 SER A C 1
ATOM 801 O O . SER A 1 102 ? 34.760 -14.700 -2.166 1.00 54.12 102 SER A O 1
ATOM 803 N N . ASP A 1 103 ? 34.807 -16.924 -1.824 1.00 50.97 103 ASP A N 1
ATOM 804 C CA . ASP A 1 103 ? 36.170 -16.965 -1.264 1.00 50.97 103 ASP A CA 1
ATOM 805 C C . ASP A 1 103 ? 37.247 -16.385 -2.208 1.00 50.97 103 ASP A C 1
ATOM 807 O O . ASP A 1 103 ? 38.373 -16.148 -1.785 1.00 50.97 103 ASP A O 1
ATOM 811 N N . THR A 1 104 ? 36.889 -16.081 -3.458 1.00 55.09 104 THR A N 1
ATOM 812 C CA . THR A 1 104 ? 37.770 -15.553 -4.506 1.00 55.09 104 THR A CA 1
ATOM 813 C C . THR A 1 104 ? 37.644 -14.053 -4.808 1.00 55.09 104 THR A C 1
ATOM 815 O O . THR A 1 104 ? 38.457 -13.558 -5.579 1.00 55.09 104 THR A O 1
ATOM 818 N N . ASP A 1 105 ? 36.676 -13.314 -4.247 1.00 52.66 105 ASP A N 1
ATOM 819 C CA . ASP A 1 105 ? 36.451 -11.904 -4.630 1.00 52.66 105 ASP A CA 1
ATOM 820 C C . ASP A 1 105 ? 36.926 -10.911 -3.550 1.00 52.66 105 ASP A C 1
ATOM 822 O O . ASP A 1 105 ? 36.266 -10.684 -2.527 1.00 52.66 105 ASP A O 1
ATOM 826 N N . GLU A 1 106 ? 38.079 -10.284 -3.803 1.00 51.41 106 GLU A N 1
ATOM 827 C CA . GLU A 1 106 ? 38.614 -9.122 -3.082 1.00 51.41 106 GLU A CA 1
ATOM 828 C C . GLU A 1 106 ? 37.978 -7.812 -3.578 1.00 51.41 106 GLU A C 1
ATOM 830 O O . GLU A 1 106 ? 38.628 -7.018 -4.244 1.00 51.41 106 GLU A O 1
ATOM 835 N N . PHE A 1 107 ? 36.714 -7.528 -3.251 1.00 45.44 107 PHE A N 1
ATOM 836 C CA . PHE A 1 107 ? 36.185 -6.165 -3.417 1.00 45.44 107 PHE A CA 1
ATOM 837 C C . PHE A 1 107 ? 35.317 -5.742 -2.224 1.00 45.44 107 PHE A C 1
ATOM 839 O O . PHE A 1 107 ? 34.601 -6.552 -1.628 1.00 45.44 107 PHE A O 1
ATOM 846 N N . GLY A 1 108 ? 35.479 -4.472 -1.833 1.00 49.25 108 GLY A N 1
ATOM 847 C CA . GLY A 1 108 ? 35.080 -3.873 -0.557 1.00 49.25 108 GLY A CA 1
ATOM 848 C C . GLY A 1 108 ? 33.567 -3.637 -0.351 1.00 49.25 108 GLY A C 1
ATOM 849 O O . GLY A 1 108 ? 32.757 -4.518 -0.644 1.00 49.25 108 GLY A O 1
ATOM 850 N N . PRO A 1 109 ? 33.152 -2.499 0.244 1.00 47.34 109 PRO A N 1
ATOM 851 C CA . PRO A 1 109 ? 31.767 -2.248 0.668 1.00 47.34 109 PRO A CA 1
ATOM 852 C C . PRO A 1 109 ? 30.729 -2.156 -0.472 1.00 47.34 109 PRO A C 1
ATOM 854 O O . PRO A 1 109 ? 29.534 -2.138 -0.180 1.00 47.34 109 PRO A O 1
ATOM 857 N N . ASP A 1 110 ? 31.132 -2.219 -1.741 1.00 55.34 110 ASP A N 1
ATOM 858 C CA . ASP A 1 110 ? 30.271 -2.109 -2.932 1.00 55.34 110 ASP A CA 1
ATOM 859 C C . ASP A 1 110 ? 29.715 -3.459 -3.423 1.00 55.34 110 ASP A C 1
ATOM 861 O O . ASP A 1 110 ? 29.759 -3.806 -4.604 1.00 55.34 110 ASP A O 1
ATOM 865 N N . ARG A 1 111 ? 29.188 -4.281 -2.507 1.00 60.19 111 ARG A N 1
ATOM 866 C CA . ARG A 1 111 ? 28.601 -5.579 -2.884 1.00 60.19 111 ARG A CA 1
ATOM 867 C C . ARG A 1 111 ? 27.255 -5.404 -3.595 1.00 60.19 111 ARG A C 1
ATOM 869 O O . ARG A 1 111 ? 26.408 -4.662 -3.093 1.00 60.19 111 ARG A O 1
ATOM 876 N N . PRO A 1 112 ? 26.973 -6.173 -4.666 1.00 65.50 112 PRO A N 1
ATOM 877 C CA . PRO A 1 112 ? 25.681 -6.117 -5.335 1.00 65.50 112 PRO A CA 1
ATOM 878 C C . PRO A 1 112 ? 24.550 -6.572 -4.402 1.00 65.50 112 PRO A C 1
ATOM 880 O O . PRO A 1 112 ? 24.631 -7.611 -3.730 1.00 65.50 112 PRO A O 1
ATOM 883 N N . LEU A 1 113 ? 23.477 -5.782 -4.384 1.00 73.75 113 LEU A N 1
ATOM 884 C CA . LEU A 1 113 ? 22.260 -6.040 -3.621 1.00 73.75 113 LEU A CA 1
ATOM 885 C C . LEU A 1 113 ? 21.575 -7.318 -4.135 1.00 73.75 113 LEU A C 1
ATOM 887 O O . LEU A 1 113 ? 21.300 -7.450 -5.331 1.00 73.75 113 LEU A O 1
ATOM 891 N N . LYS A 1 114 ? 21.308 -8.271 -3.233 1.00 81.12 114 LYS A N 1
ATOM 892 C CA . LYS A 1 114 ? 20.541 -9.496 -3.522 1.00 81.12 114 LYS A CA 1
ATOM 893 C C . LYS A 1 114 ? 19.038 -9.239 -3.404 1.00 81.12 114 LYS A C 1
ATOM 895 O O . LYS A 1 114 ? 18.255 -9.782 -4.180 1.00 81.12 114 LYS A O 1
ATOM 900 N N . GLY A 1 115 ? 18.648 -8.442 -2.419 1.00 84.56 115 GLY A N 1
ATOM 901 C CA . GLY A 1 115 ? 17.271 -8.033 -2.208 1.00 84.56 115 GLY A CA 1
ATOM 902 C C . GLY A 1 115 ? 17.155 -6.978 -1.120 1.00 84.56 115 GLY A C 1
ATOM 903 O O . GLY A 1 115 ? 18.155 -6.563 -0.539 1.00 84.56 115 GLY A O 1
ATOM 904 N N . LEU A 1 116 ? 15.928 -6.581 -0.833 1.00 86.88 116 LEU A N 1
ATOM 905 C CA . LEU A 1 116 ? 15.560 -5.592 0.163 1.00 86.88 116 LEU A CA 1
ATOM 906 C C . LEU A 1 116 ? 14.495 -6.197 1.072 1.00 86.88 116 LEU A C 1
ATOM 908 O O . LEU A 1 116 ? 13.515 -6.753 0.583 1.00 86.88 116 LEU A O 1
ATOM 912 N N . LEU A 1 117 ? 14.678 -6.109 2.384 1.00 88.62 117 LEU A N 1
ATOM 913 C CA . LEU A 1 117 ? 13.620 -6.402 3.341 1.00 88.62 117 LEU A CA 1
ATOM 914 C C . LEU A 1 117 ? 13.028 -5.074 3.808 1.00 88.62 117 LEU A C 1
ATOM 916 O O . LEU A 1 117 ? 13.691 -4.300 4.489 1.00 88.62 117 LEU A O 1
ATOM 920 N N . VAL A 1 118 ? 11.788 -4.812 3.426 1.00 88.50 118 VAL A N 1
ATOM 921 C CA . VAL A 1 118 ? 11.037 -3.621 3.815 1.00 88.50 118 VAL A CA 1
ATOM 922 C C . VAL A 1 118 ? 10.268 -3.950 5.086 1.00 88.50 118 VAL A C 1
ATOM 924 O O . VAL A 1 118 ? 9.381 -4.805 5.076 1.00 88.50 118 VAL A O 1
ATOM 927 N N . PHE A 1 119 ? 10.628 -3.288 6.178 1.00 88.62 119 PHE A N 1
ATOM 928 C CA . PHE A 1 119 ? 9.963 -3.382 7.469 1.00 88.62 119 PHE A CA 1
ATOM 929 C C . PHE A 1 119 ? 9.121 -2.145 7.726 1.00 88.62 119 PHE A C 1
ATOM 931 O O . PHE A 1 119 ? 9.507 -1.027 7.392 1.00 88.62 119 PHE A O 1
ATOM 938 N N . SER A 1 120 ? 7.980 -2.361 8.363 1.00 88.12 120 SER A N 1
ATOM 939 C CA . SER A 1 120 ? 6.963 -1.347 8.549 1.00 88.12 120 SER A CA 1
ATOM 940 C C . SER A 1 120 ? 6.145 -1.588 9.791 1.00 88.12 120 SER A C 1
ATOM 942 O O . SER A 1 120 ? 5.906 -2.734 10.160 1.00 88.12 120 SER A O 1
ATOM 944 N N . GLY A 1 121 ? 5.637 -0.521 10.380 1.00 87.00 121 GLY A N 1
ATOM 945 C CA . GLY A 1 121 ? 4.611 -0.622 11.393 1.00 87.00 121 GLY A CA 1
ATOM 946 C C . GLY A 1 121 ? 3.894 0.688 11.647 1.00 87.00 121 GLY A C 1
ATOM 947 O O . GLY A 1 121 ? 4.237 1.741 11.095 1.00 87.00 121 GLY A O 1
ATOM 948 N N . SER A 1 122 ? 2.842 0.597 12.447 1.00 89.62 122 SER A N 1
ATOM 949 C CA . SER A 1 122 ? 2.216 1.754 13.069 1.00 89.62 122 SER A CA 1
ATOM 950 C C . SER A 1 122 ? 1.552 1.369 14.378 1.00 89.62 122 SER A C 1
ATOM 952 O O . SER A 1 122 ? 1.165 0.215 14.568 1.00 89.62 122 SER A O 1
ATOM 954 N N . LEU A 1 123 ? 1.430 2.352 15.258 1.00 90.94 123 LEU A N 1
ATOM 955 C CA . LEU A 1 123 ? 0.656 2.283 16.485 1.00 90.94 123 LEU A CA 1
ATOM 956 C C . LEU A 1 123 ? -0.275 3.484 16.473 1.00 90.94 123 LEU A C 1
ATOM 958 O O . LEU A 1 123 ? 0.193 4.620 16.385 1.00 90.94 123 LEU A O 1
ATOM 962 N N . LYS A 1 124 ? -1.576 3.232 16.514 1.00 89.56 124 LYS A N 1
ATOM 963 C CA . LYS A 1 124 ? -2.611 4.245 16.366 1.00 89.56 124 LYS A CA 1
ATOM 964 C C . LYS A 1 124 ? -3.654 4.088 17.451 1.00 89.56 124 LYS A C 1
ATOM 966 O O . LYS A 1 124 ? -4.035 2.982 17.813 1.00 89.56 124 LYS A O 1
ATOM 971 N N . TYR A 1 125 ? -4.139 5.215 17.923 1.00 90.38 125 TYR A N 1
ATOM 972 C CA . TYR A 1 125 ? -5.412 5.301 18.601 1.00 90.38 125 TYR A CA 1
ATOM 973 C C . TYR A 1 125 ? -6.490 5.587 17.554 1.00 90.38 125 TYR A C 1
ATOM 975 O O . TYR A 1 125 ? -6.259 6.392 16.649 1.00 90.38 125 TYR A O 1
ATOM 983 N N . SER A 1 126 ? -7.619 4.895 17.651 1.00 87.75 126 SER A N 1
ATOM 984 C CA . SER A 1 126 ? -8.749 4.965 16.730 1.00 87.75 126 SER A CA 1
ATOM 985 C C . SER A 1 126 ? -10.018 5.259 17.521 1.00 87.75 126 SER A C 1
ATOM 987 O O . SER A 1 126 ? -10.307 4.559 18.484 1.00 87.75 126 SER A O 1
ATOM 989 N N . GLU A 1 127 ? -10.771 6.258 17.086 1.00 88.75 127 GLU A N 1
ATOM 990 C CA . GLU A 1 127 ? -12.076 6.651 17.623 1.00 88.75 127 GLU A CA 1
ATOM 991 C C . GLU A 1 127 ? -13.104 6.456 16.502 1.00 88.75 127 GLU A C 1
ATOM 993 O O . GLU A 1 127 ? -12.974 7.081 15.447 1.00 88.75 127 GLU A O 1
ATOM 998 N N . ASP A 1 128 ? -14.084 5.574 16.700 1.00 83.44 128 ASP A N 1
ATOM 999 C CA . A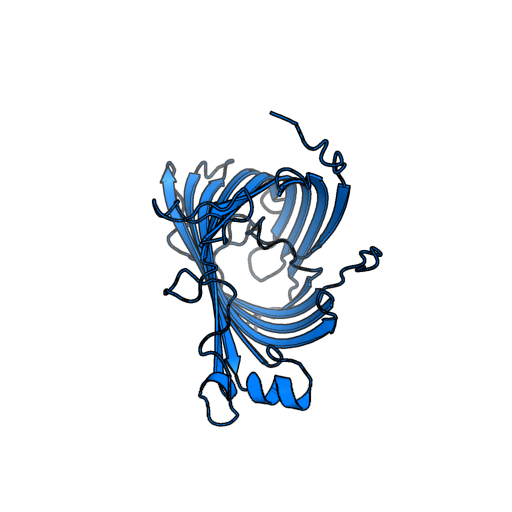SP A 1 128 ? -15.271 5.458 15.850 1.00 83.44 128 ASP A CA 1
ATOM 1000 C C . ASP A 1 128 ? -16.405 6.242 16.508 1.00 83.44 128 ASP A C 1
ATOM 1002 O O . ASP A 1 128 ? -16.934 5.849 17.551 1.00 83.44 128 ASP A O 1
ATOM 1006 N N . ARG A 1 129 ? -16.757 7.375 15.902 1.00 83.88 129 ARG A N 1
ATOM 1007 C CA . ARG A 1 129 ? -17.746 8.304 16.456 1.00 83.88 129 ARG A CA 1
ATOM 1008 C C . ARG A 1 129 ? -19.182 7.853 16.278 1.00 83.88 129 ARG A C 1
ATOM 1010 O O . ARG A 1 129 ? -20.024 8.293 17.048 1.00 83.88 129 ARG A O 1
ATOM 1017 N N . GLU A 1 130 ? -19.455 7.004 15.293 1.00 79.56 130 GLU A N 1
ATOM 1018 C CA . GLU A 1 130 ? -20.809 6.498 15.052 1.00 79.56 130 GLU A CA 1
ATOM 1019 C C . GLU A 1 130 ? -21.120 5.329 15.988 1.00 79.56 130 GLU A C 1
ATOM 1021 O O . GLU A 1 130 ? -22.229 5.212 16.504 1.00 79.56 130 GLU A O 1
ATOM 1026 N N . LYS A 1 131 ? -20.120 4.481 16.261 1.00 76.06 131 LYS A N 1
ATOM 1027 C CA . LYS A 1 131 ? -20.247 3.381 17.231 1.00 76.06 131 LYS A CA 1
ATOM 1028 C C . LYS A 1 131 ? -19.932 3.797 18.675 1.00 76.06 131 LYS A C 1
ATOM 1030 O O . LYS A 1 131 ? -20.119 2.984 19.572 1.00 76.06 131 LYS A O 1
ATOM 1035 N N . GLU A 1 132 ? -19.436 5.017 18.894 1.00 81.81 132 GLU A N 1
ATOM 1036 C CA . GLU A 1 132 ? -18.915 5.506 20.184 1.00 81.81 132 GLU A CA 1
ATOM 1037 C C . GLU A 1 132 ? -17.867 4.558 20.801 1.00 81.81 132 GLU A C 1
ATOM 1039 O O . GLU A 1 132 ? -17.846 4.310 22.007 1.00 81.81 132 GLU A O 1
ATOM 1044 N N . THR A 1 133 ? -16.988 4.002 19.960 1.00 82.00 133 THR A N 1
ATOM 1045 C CA . THR A 1 133 ? -15.955 3.051 20.398 1.00 82.00 133 THR A CA 1
ATOM 1046 C C . THR A 1 133 ? -14.555 3.599 20.196 1.00 82.00 133 THR A C 1
ATOM 1048 O O . THR A 1 133 ? -14.258 4.326 19.247 1.00 82.00 133 THR A O 1
ATOM 1051 N N . GLU A 1 134 ? -13.662 3.206 21.097 1.00 88.75 134 GLU A N 1
ATOM 1052 C CA . GLU A 1 134 ? -12.254 3.569 21.054 1.00 88.75 134 GLU A CA 1
ATOM 1053 C C . GLU A 1 134 ? -11.402 2.302 21.034 1.00 88.75 134 GLU A C 1
ATOM 1055 O O . GLU A 1 134 ? -11.632 1.356 21.789 1.00 88.75 134 GLU A O 1
ATOM 1060 N N . ALA A 1 135 ? -10.386 2.284 20.178 1.00 87.56 135 ALA A N 1
ATOM 1061 C CA . ALA A 1 135 ? -9.511 1.137 20.020 1.00 87.56 135 ALA A CA 1
ATOM 1062 C C . ALA A 1 135 ? -8.061 1.567 19.826 1.00 87.56 135 ALA A C 1
ATOM 1064 O O . ALA A 1 135 ? -7.737 2.477 19.061 1.00 87.56 135 ALA A O 1
ATOM 1065 N N . PHE A 1 136 ? -7.153 0.839 20.469 1.00 90.25 136 PHE A N 1
ATOM 1066 C CA . PHE A 1 136 ? -5.745 0.887 20.110 1.00 90.25 136 PHE A CA 1
ATOM 1067 C C . PHE A 1 136 ? -5.473 -0.119 18.996 1.00 90.25 136 PHE A C 1
ATOM 1069 O O . PHE A 1 136 ? -5.747 -1.308 19.145 1.00 90.25 136 PHE A O 1
ATOM 1076 N N . GLN A 1 137 ? -4.898 0.344 17.895 1.00 89.38 137 GLN A N 1
ATOM 1077 C CA . GLN A 1 137 ? -4.554 -0.480 16.749 1.00 89.38 137 GLN A CA 1
ATOM 1078 C C . GLN A 1 137 ? -3.043 -0.491 16.551 1.00 89.38 137 GLN A C 1
ATOM 1080 O O . GLN A 1 137 ? -2.387 0.549 16.493 1.00 89.38 137 GLN A O 1
ATOM 1085 N N . GLY A 1 138 ? -2.480 -1.685 16.426 1.00 89.25 138 GLY A N 1
ATOM 1086 C CA . GLY A 1 138 ? -1.066 -1.880 16.146 1.00 89.25 138 GLY A CA 1
ATOM 1087 C C . GLY A 1 138 ? -0.884 -2.743 14.916 1.00 89.25 138 GLY A C 1
ATOM 1088 O O . GLY A 1 138 ? -1.610 -3.711 14.710 1.00 89.25 138 GLY A O 1
ATOM 1089 N N . HIS A 1 139 ? 0.115 -2.442 14.096 1.00 88.75 139 HIS A N 1
ATOM 1090 C CA . HIS A 1 139 ? 0.512 -3.364 13.044 1.00 88.75 139 HIS A CA 1
ATOM 1091 C C . HIS A 1 139 ? 2.002 -3.326 12.787 1.00 88.75 139 HIS A C 1
ATOM 1093 O O . HIS A 1 139 ? 2.647 -2.284 12.891 1.00 88.75 139 HIS A O 1
ATOM 1099 N N . ILE A 1 140 ? 2.520 -4.472 12.366 1.00 90.25 140 ILE A N 1
ATOM 1100 C CA . ILE A 1 140 ? 3.842 -4.605 11.769 1.00 90.25 140 ILE A CA 1
ATOM 1101 C C . ILE A 1 140 ? 3.718 -5.385 10.466 1.00 90.25 140 ILE A C 1
ATOM 1103 O O . ILE A 1 140 ? 2.876 -6.271 10.340 1.00 90.25 140 ILE A O 1
ATOM 1107 N N . GLY A 1 141 ? 4.536 -5.043 9.484 1.00 89.62 141 GLY A N 1
ATOM 1108 C CA . GLY A 1 141 ? 4.528 -5.649 8.163 1.00 89.62 141 GLY A CA 1
ATOM 1109 C C . GLY A 1 141 ? 5.937 -5.796 7.613 1.00 89.62 141 GLY A C 1
ATOM 1110 O O . GLY A 1 141 ? 6.809 -4.959 7.855 1.00 89.62 141 GLY A O 1
ATOM 1111 N N . LEU A 1 142 ? 6.130 -6.858 6.847 1.00 90.00 142 LEU A N 1
ATOM 1112 C CA . LEU A 1 142 ? 7.367 -7.247 6.200 1.00 90.00 142 LEU A CA 1
ATOM 1113 C C . LEU A 1 142 ? 7.082 -7.572 4.733 1.00 90.00 142 LEU A C 1
ATOM 1115 O O . LEU A 1 142 ? 6.202 -8.372 4.404 1.00 90.00 142 LEU A O 1
ATOM 1119 N N . THR A 1 143 ? 7.883 -6.984 3.855 1.00 89.44 143 THR A N 1
ATOM 1120 C CA . THR A 1 143 ? 7.924 -7.314 2.431 1.00 89.44 143 THR A CA 1
ATOM 1121 C C . THR A 1 143 ? 9.362 -7.635 2.061 1.00 89.44 143 THR A C 1
ATOM 1123 O O . THR A 1 143 ? 10.283 -6.925 2.451 1.00 89.44 143 THR A O 1
ATOM 1126 N N . TYR A 1 144 ? 9.569 -8.705 1.301 1.00 88.50 144 TYR A N 1
ATOM 1127 C CA . TYR A 1 144 ? 10.874 -9.012 0.728 1.00 88.50 144 TYR A CA 1
ATOM 1128 C C . TYR A 1 144 ? 10.836 -8.729 -0.773 1.00 88.50 144 TYR A C 1
ATOM 1130 O O . TYR A 1 144 ? 9.937 -9.182 -1.469 1.00 88.50 144 TYR A O 1
ATOM 1138 N N . GLU A 1 145 ? 11.801 -7.968 -1.266 1.00 85.69 145 GLU A N 1
ATOM 1139 C CA . GLU A 1 145 ? 11.947 -7.641 -2.680 1.00 85.69 145 GLU A CA 1
ATOM 1140 C C . GLU A 1 145 ? 13.277 -8.203 -3.174 1.00 85.69 145 GLU A C 1
ATOM 1142 O O . GLU A 1 145 ? 14.352 -7.786 -2.743 1.00 85.69 145 GLU A O 1
ATOM 1147 N N . GLN A 1 146 ? 13.231 -9.168 -4.084 1.00 82.94 146 GLN A N 1
ATOM 1148 C CA . GLN A 1 146 ? 14.436 -9.707 -4.700 1.00 82.94 146 GLN A CA 1
ATOM 1149 C C . GLN A 1 146 ? 14.887 -8.812 -5.859 1.00 82.94 146 GLN A C 1
ATOM 1151 O O . GLN A 1 146 ? 14.137 -8.551 -6.797 1.00 82.94 146 GLN A O 1
ATOM 1156 N N . THR A 1 147 ? 16.142 -8.358 -5.829 1.00 74.44 147 THR A N 1
ATOM 1157 C CA . THR A 1 147 ? 16.659 -7.386 -6.804 1.00 74.44 147 THR A CA 1
ATOM 1158 C C . THR A 1 147 ? 17.426 -8.022 -7.955 1.00 74.44 147 THR A C 1
ATOM 1160 O O . THR A 1 147 ? 17.695 -7.353 -8.955 1.00 74.44 147 THR A O 1
ATOM 1163 N N . ASP A 1 148 ? 17.756 -9.309 -7.907 1.00 69.56 148 ASP A N 1
ATOM 1164 C CA . ASP A 1 148 ? 18.352 -9.986 -9.057 1.00 69.56 148 ASP A CA 1
ATOM 1165 C C . ASP A 1 148 ? 17.292 -10.562 -10.016 1.00 69.56 148 ASP A C 1
ATOM 1167 O O . ASP A 1 148 ? 16.141 -10.804 -9.673 1.00 69.56 148 ASP A O 1
ATOM 1171 N N . ASN A 1 149 ? 17.656 -10.713 -11.292 1.00 60.41 149 ASN A N 1
ATOM 1172 C CA . ASN A 1 149 ? 16.753 -11.220 -12.337 1.00 60.41 149 ASN A CA 1
ATOM 1173 C C . ASN A 1 149 ? 16.543 -12.746 -12.265 1.00 60.41 149 ASN A C 1
ATOM 1175 O O . ASN A 1 149 ? 16.081 -13.340 -13.237 1.00 60.41 149 ASN A O 1
ATOM 1179 N N . ARG A 1 150 ? 16.938 -13.395 -11.163 1.00 58.81 150 ARG A N 1
ATOM 1180 C CA . ARG A 1 150 ? 16.980 -14.853 -11.024 1.00 58.81 150 ARG A CA 1
ATOM 1181 C C . ARG A 1 150 ? 16.134 -15.305 -9.828 1.00 58.81 150 ARG A C 1
ATOM 1183 O O . ARG A 1 150 ? 16.685 -15.853 -8.885 1.00 58.81 150 ARG A O 1
ATOM 1190 N N . ALA A 1 151 ? 14.821 -15.061 -9.877 1.00 50.03 151 ALA A N 1
ATOM 1191 C CA . ALA A 1 151 ? 13.752 -15.958 -9.394 1.00 50.03 151 ALA A CA 1
ATOM 1192 C C . ALA A 1 151 ? 12.409 -15.225 -9.170 1.00 50.03 151 ALA A C 1
ATOM 1194 O O . ALA A 1 151 ? 12.337 -14.244 -8.440 1.00 50.03 151 ALA A O 1
ATOM 1195 N N . GLY A 1 152 ? 11.338 -15.802 -9.726 1.00 63.25 152 GLY A N 1
ATOM 1196 C CA . GLY A 1 152 ? 10.115 -16.142 -8.984 1.00 63.25 152 GLY A CA 1
ATOM 1197 C C . GLY A 1 152 ? 9.179 -15.046 -8.455 1.00 63.25 152 GLY A C 1
ATOM 1198 O O . GLY A 1 152 ? 9.230 -13.875 -8.824 1.00 63.25 152 GLY A O 1
ATOM 1199 N N . ILE A 1 153 ? 8.297 -15.503 -7.559 1.00 66.38 153 ILE A N 1
ATOM 1200 C CA . ILE A 1 153 ? 7.230 -14.769 -6.852 1.00 66.38 153 ILE A CA 1
ATOM 1201 C C . ILE A 1 153 ? 7.734 -13.681 -5.883 1.00 66.38 153 ILE A C 1
ATOM 1203 O O . ILE A 1 153 ? 6.926 -12.965 -5.307 1.00 66.38 153 ILE A O 1
ATOM 1207 N N . PHE A 1 154 ? 9.048 -13.525 -5.697 1.00 74.38 154 PHE A N 1
ATOM 1208 C CA . PHE A 1 154 ? 9.645 -12.552 -4.763 1.00 74.38 154 PHE A CA 1
ATOM 1209 C C . PHE A 1 154 ? 10.232 -11.313 -5.448 1.00 74.38 154 PHE A C 1
ATOM 1211 O O . PHE A 1 154 ? 10.648 -10.363 -4.790 1.00 74.38 154 PHE A O 1
ATOM 1218 N N . ASN A 1 155 ? 10.245 -11.294 -6.781 1.00 74.38 155 ASN A N 1
ATOM 1219 C CA . ASN A 1 155 ? 10.601 -10.120 -7.565 1.00 74.38 155 ASN A CA 1
ATOM 1220 C C . ASN A 1 155 ? 9.391 -9.176 -7.669 1.00 74.38 155 ASN A C 1
ATOM 1222 O O . ASN A 1 155 ? 8.790 -9.010 -8.735 1.00 74.38 155 ASN A O 1
ATOM 1226 N N . THR A 1 156 ? 8.992 -8.630 -6.522 1.00 72.81 156 THR A N 1
ATOM 1227 C CA . THR A 1 156 ? 7.895 -7.671 -6.419 1.00 72.81 156 THR A CA 1
ATOM 1228 C C . THR A 1 156 ? 8.264 -6.387 -7.167 1.00 72.81 156 THR A C 1
ATOM 1230 O O . THR A 1 156 ? 9.431 -6.083 -7.404 1.00 72.81 156 THR A O 1
ATOM 1233 N N . LYS A 1 157 ? 7.262 -5.648 -7.647 1.00 72.31 157 LYS A N 1
ATOM 1234 C CA . LYS A 1 157 ? 7.421 -4.357 -8.355 1.00 72.31 157 LYS A CA 1
ATOM 1235 C C . LYS A 1 157 ? 8.096 -4.375 -9.739 1.00 72.31 157 LYS A C 1
ATOM 1237 O O . LYS A 1 157 ? 8.124 -3.332 -10.400 1.00 72.31 157 LYS A O 1
ATOM 1242 N N . ARG A 1 158 ? 8.560 -5.518 -10.257 1.00 78.19 158 ARG A N 1
ATOM 1243 C CA . ARG A 1 158 ? 9.059 -5.622 -11.644 1.00 78.19 158 ARG A CA 1
ATOM 1244 C C . ARG A 1 158 ? 8.002 -6.125 -12.614 1.00 78.19 158 ARG A C 1
ATOM 1246 O O . ARG A 1 158 ? 7.223 -7.017 -12.303 1.00 78.19 158 ARG A O 1
ATOM 1253 N N . PHE A 1 159 ? 8.030 -5.574 -13.827 1.00 82.44 159 PHE A N 1
ATOM 1254 C CA . PHE A 1 159 ? 7.178 -6.049 -14.913 1.00 82.44 159 PHE A CA 1
ATOM 1255 C C . PHE A 1 159 ? 7.663 -7.396 -15.453 1.00 82.44 159 PHE A C 1
ATOM 1257 O O . PHE A 1 159 ? 8.842 -7.533 -15.805 1.00 82.44 159 PHE A O 1
ATOM 1264 N N . TYR A 1 160 ? 6.741 -8.344 -15.589 1.00 81.56 160 TYR A N 1
ATOM 1265 C CA . TYR A 1 160 ? 6.941 -9.601 -16.300 1.00 81.56 160 TYR A CA 1
ATOM 1266 C C . TYR A 1 160 ? 5.777 -9.881 -17.273 1.00 81.56 160 TYR A C 1
ATOM 1268 O O . TYR A 1 160 ? 4.657 -9.466 -17.003 1.00 81.56 160 TYR A O 1
ATOM 1276 N N . PRO A 1 161 ? 6.007 -10.579 -18.396 1.00 80.06 161 PRO A N 1
ATOM 1277 C CA . PRO A 1 161 ? 7.325 -10.820 -18.980 1.00 80.06 161 PRO A CA 1
ATOM 1278 C C . PRO A 1 161 ? 8.010 -9.494 -19.355 1.00 80.06 161 PRO A C 1
ATOM 1280 O O . PRO A 1 161 ? 7.372 -8.453 -19.503 1.00 80.06 161 PRO A O 1
ATOM 1283 N N . LYS A 1 162 ? 9.337 -9.506 -19.497 1.00 74.62 162 LYS A N 1
ATOM 1284 C CA . LYS A 1 162 ? 10.050 -8.317 -19.976 1.00 74.62 162 LYS A CA 1
ATOM 1285 C C . LYS A 1 162 ? 9.719 -8.089 -21.446 1.00 74.62 162 LYS A C 1
ATOM 1287 O O . LYS A 1 162 ? 9.766 -9.021 -22.237 1.00 74.62 162 LYS A O 1
ATOM 1292 N N . HIS A 1 163 ? 9.442 -6.844 -21.806 1.00 69.81 163 HIS A N 1
ATOM 1293 C CA . HIS A 1 163 ? 9.305 -6.439 -23.197 1.00 69.81 163 HIS A CA 1
ATOM 1294 C C . HIS A 1 163 ? 10.673 -6.038 -23.761 1.00 69.81 163 HIS A C 1
ATOM 1296 O O . HIS A 1 163 ? 11.285 -5.096 -23.249 1.00 69.81 163 HIS A O 1
ATOM 1302 N N . GLN A 1 164 ? 11.136 -6.741 -24.795 1.00 65.00 164 GLN A N 1
ATOM 1303 C CA . GLN A 1 164 ? 12.347 -6.401 -25.549 1.00 65.00 164 GLN A CA 1
ATOM 1304 C C . GLN A 1 164 ? 12.019 -6.032 -27.006 1.00 65.00 164 GLN A C 1
ATOM 1306 O O . GLN A 1 164 ? 12.688 -5.175 -27.578 1.00 65.00 164 GLN A O 1
ATOM 1311 N N . SER A 1 165 ? 10.962 -6.613 -27.587 1.00 69.19 165 SER A N 1
ATOM 1312 C CA . SER A 1 165 ? 10.549 -6.422 -28.983 1.00 69.19 165 SER A CA 1
ATOM 1313 C C . SER A 1 165 ? 9.020 -6.384 -29.170 1.00 69.19 165 SER A C 1
ATOM 1315 O O . SER A 1 165 ? 8.262 -6.877 -28.332 1.00 69.19 165 SER A O 1
ATOM 1317 N N . LYS A 1 166 ? 8.541 -5.796 -30.281 1.00 66.88 166 LYS A N 1
ATOM 1318 C CA . LYS A 1 166 ? 7.100 -5.613 -30.590 1.00 66.88 166 LYS A CA 1
ATOM 1319 C C . LYS A 1 166 ? 6.304 -6.919 -30.731 1.00 66.88 166 LYS A C 1
ATOM 1321 O O . LYS A 1 166 ? 5.085 -6.882 -30.630 1.00 66.88 166 LYS A O 1
ATOM 1326 N N . SER A 1 167 ? 6.967 -8.044 -30.987 1.00 72.31 167 SER A N 1
ATOM 1327 C CA . SER A 1 167 ? 6.330 -9.361 -31.098 1.00 72.31 167 SER A CA 1
ATOM 1328 C C . SER A 1 167 ? 6.205 -10.091 -29.760 1.00 72.31 167 SER A C 1
ATOM 1330 O O . SER A 1 167 ? 5.548 -11.126 -29.696 1.00 72.31 167 SER A O 1
ATOM 1332 N N . ASP A 1 168 ? 6.819 -9.581 -28.690 1.00 81.00 168 ASP A N 1
ATOM 1333 C CA . ASP A 1 168 ? 6.836 -10.269 -27.401 1.00 81.00 168 ASP A CA 1
ATOM 1334 C C . ASP A 1 168 ? 5.466 -10.199 -26.720 1.00 81.00 168 ASP A C 1
ATOM 1336 O O . ASP A 1 168 ? 4.790 -9.172 -26.767 1.00 81.00 168 ASP A O 1
ATOM 1340 N N . PHE A 1 169 ? 5.100 -11.236 -25.959 1.00 81.88 169 PHE A N 1
ATOM 1341 C CA . PHE A 1 169 ? 3.898 -11.213 -25.114 1.00 81.88 169 PHE A CA 1
ATOM 1342 C C . PHE A 1 169 ? 3.870 -9.991 -24.173 1.00 81.88 169 PHE A C 1
ATOM 1344 O O . PHE A 1 169 ? 2.824 -9.373 -23.988 1.00 81.88 169 PHE A O 1
ATOM 1351 N N . GLY A 1 170 ? 5.042 -9.553 -23.691 1.00 79.88 170 GLY A N 1
ATOM 1352 C CA . GLY A 1 170 ? 5.202 -8.340 -22.879 1.00 79.88 170 GLY A CA 1
ATOM 1353 C C . GLY A 1 170 ? 4.857 -7.028 -23.588 1.00 79.88 170 GLY A C 1
ATOM 1354 O O . GLY A 1 170 ? 4.724 -5.994 -22.937 1.00 79.88 170 GLY A O 1
ATOM 1355 N N . TYR A 1 171 ? 4.705 -7.036 -24.913 1.00 84.50 171 TYR A N 1
ATOM 1356 C CA . TYR A 1 171 ? 4.162 -5.895 -25.646 1.00 84.50 171 TYR A CA 1
ATOM 1357 C C . TYR A 1 171 ? 2.654 -5.731 -25.402 1.00 84.50 171 TYR A C 1
ATOM 1359 O O . TYR A 1 171 ? 2.163 -4.605 -25.287 1.00 84.50 171 TYR A O 1
ATOM 1367 N N . TYR A 1 172 ? 1.939 -6.852 -25.281 1.00 88.88 172 TYR A N 1
ATOM 1368 C CA . TYR A 1 172 ? 0.483 -6.910 -25.154 1.00 88.88 172 TYR A CA 1
ATOM 1369 C C . TYR A 1 172 ? 0.010 -7.007 -23.712 1.00 88.88 172 TYR A C 1
ATOM 1371 O O . TYR A 1 172 ? -1.071 -6.518 -23.404 1.00 88.88 172 TYR A O 1
ATOM 1379 N N . LEU A 1 173 ? 0.784 -7.633 -22.828 1.00 90.50 173 LEU A N 1
ATOM 1380 C CA . LEU A 1 173 ? 0.385 -7.806 -21.442 1.00 90.50 173 LEU A CA 1
ATOM 1381 C C . LEU A 1 173 ? 1.601 -7.841 -20.528 1.00 90.50 173 LEU A C 1
ATOM 1383 O O . LEU A 1 173 ? 2.527 -8.628 -20.715 1.00 90.50 173 LEU A O 1
ATOM 1387 N N . LEU A 1 174 ? 1.581 -6.968 -19.527 1.00 90.19 174 LEU A N 1
ATOM 1388 C CA . LEU A 1 174 ? 2.580 -6.925 -18.471 1.00 90.19 174 LEU A CA 1
ATOM 1389 C C . LEU A 1 174 ? 1.906 -7.145 -17.131 1.00 90.19 174 LEU A C 1
ATOM 1391 O O . LEU A 1 174 ? 0.819 -6.637 -16.886 1.00 90.19 174 LEU A O 1
ATOM 1395 N N . PHE A 1 175 ? 2.598 -7.828 -16.242 1.00 89.44 175 PHE A N 1
ATOM 1396 C CA . PHE A 1 175 ? 2.157 -8.112 -14.894 1.00 89.44 175 PHE A CA 1
ATOM 1397 C C . PHE A 1 175 ? 3.169 -7.579 -13.897 1.00 89.44 175 PHE A C 1
ATOM 1399 O O . PHE A 1 175 ? 4.370 -7.538 -14.166 1.00 89.44 175 PHE A O 1
ATOM 1406 N N . ARG A 1 176 ? 2.678 -7.185 -12.731 1.00 88.56 176 ARG A N 1
ATOM 1407 C CA . ARG A 1 176 ? 3.477 -6.806 -11.573 1.00 88.56 176 ARG A CA 1
ATOM 1408 C C . ARG A 1 176 ? 2.709 -7.209 -10.335 1.00 88.56 176 ARG A C 1
ATOM 1410 O O . ARG A 1 176 ? 1.537 -6.868 -10.218 1.00 88.56 176 ARG A O 1
ATOM 1417 N N . HIS A 1 177 ? 3.360 -7.860 -9.390 1.00 88.75 177 HIS A N 1
ATOM 1418 C CA . HIS A 1 177 ? 2.744 -8.163 -8.108 1.00 88.75 177 HIS A CA 1
ATOM 1419 C C . HIS A 1 177 ? 3.519 -7.527 -6.958 1.00 88.75 177 HIS A C 1
ATOM 1421 O O . HIS A 1 177 ? 4.681 -7.131 -7.102 1.00 88.75 177 HIS A O 1
ATOM 1427 N N . ASP A 1 178 ? 2.831 -7.402 -5.836 1.00 88.31 178 ASP A N 1
ATOM 1428 C CA . ASP A 1 178 ? 3.365 -6.976 -4.553 1.00 88.31 178 ASP A CA 1
ATOM 1429 C C . ASP A 1 178 ? 2.712 -7.809 -3.448 1.00 88.31 178 ASP A C 1
ATOM 1431 O O . ASP A 1 178 ? 1.643 -8.396 -3.646 1.00 88.31 178 ASP A O 1
ATOM 1435 N N . TYR A 1 179 ? 3.371 -7.891 -2.303 1.00 88.44 179 TYR A N 1
ATOM 1436 C CA . TYR A 1 179 ? 2.825 -8.555 -1.134 1.00 88.44 179 TYR A CA 1
ATOM 1437 C C . TYR A 1 179 ? 3.360 -7.942 0.154 1.00 88.44 179 TYR A C 1
ATOM 1439 O O . TYR A 1 179 ? 4.462 -7.396 0.208 1.00 88.44 179 TYR A O 1
ATOM 1447 N N . ASN A 1 180 ? 2.604 -8.106 1.229 1.00 86.75 180 ASN A N 1
ATOM 1448 C CA . ASN A 1 180 ? 3.025 -7.767 2.576 1.00 86.75 180 ASN A CA 1
ATOM 1449 C C . ASN A 1 180 ? 2.474 -8.800 3.553 1.00 86.75 180 ASN A C 1
ATOM 1451 O O . ASN A 1 180 ? 1.284 -9.107 3.533 1.00 86.75 180 ASN A O 1
ATOM 1455 N N . PHE A 1 181 ? 3.341 -9.321 4.412 1.00 90.88 181 PHE A N 1
ATOM 1456 C CA . PHE A 1 181 ? 2.953 -10.213 5.498 1.00 90.88 181 PHE A CA 1
ATOM 1457 C C . PHE A 1 181 ? 3.202 -9.513 6.818 1.00 90.88 181 PHE A C 1
ATOM 1459 O O . PHE A 1 181 ? 4.177 -8.779 6.952 1.00 90.88 181 PHE A O 1
ATOM 1466 N N . GLY A 1 182 ? 2.355 -9.737 7.810 1.00 91.44 182 GLY A N 1
ATOM 1467 C CA . GLY A 1 182 ? 2.496 -9.006 9.054 1.00 91.44 182 GLY A CA 1
ATOM 1468 C C . GLY A 1 182 ? 1.673 -9.541 10.200 1.00 91.44 182 GLY A C 1
ATOM 1469 O O . GLY A 1 182 ? 0.982 -10.551 10.081 1.00 91.44 182 GLY A O 1
ATOM 1470 N N . LEU A 1 183 ? 1.739 -8.799 11.297 1.00 91.69 183 LEU A N 1
ATOM 1471 C CA . LEU A 1 183 ? 0.888 -8.973 12.461 1.00 91.69 183 LEU A CA 1
ATOM 1472 C C . LEU A 1 183 ? 0.061 -7.705 12.659 1.00 91.69 183 LEU A C 1
ATOM 1474 O O . LEU A 1 183 ? 0.530 -6.594 12.394 1.00 91.69 183 LEU A O 1
ATOM 1478 N N . GLY A 1 184 ? -1.169 -7.888 13.112 1.00 90.69 184 GLY A N 1
ATOM 1479 C CA . GLY A 1 184 ? -2.092 -6.834 13.492 1.00 90.69 184 GLY A CA 1
ATOM 1480 C C . GLY A 1 184 ? -2.613 -7.071 14.901 1.00 90.69 184 GLY A C 1
ATOM 1481 O O . GLY A 1 184 ? -2.775 -8.215 15.317 1.00 90.69 184 GLY A O 1
ATOM 1482 N N . TYR A 1 185 ? -2.861 -5.986 15.618 1.00 90.31 185 TYR A N 1
ATOM 1483 C CA . TYR A 1 185 ? -3.537 -5.964 16.902 1.00 90.31 185 TYR A CA 1
ATOM 1484 C C . TYR A 1 185 ? -4.665 -4.938 16.852 1.00 90.31 185 TYR A C 1
ATOM 1486 O O . TYR A 1 185 ? -4.440 -3.811 16.401 1.00 90.31 185 TYR A O 1
ATOM 1494 N N . ILE A 1 186 ? -5.847 -5.322 17.323 1.00 87.50 186 ILE A N 1
ATOM 1495 C CA . ILE A 1 186 ? -6.999 -4.439 17.515 1.00 87.50 186 ILE A CA 1
ATOM 1496 C C . ILE A 1 186 ? -7.456 -4.609 18.965 1.00 87.50 186 ILE A C 1
ATOM 1498 O O . ILE A 1 186 ? -7.894 -5.685 19.362 1.00 87.50 186 ILE A O 1
ATOM 1502 N N . GLY A 1 187 ? -7.282 -3.558 19.764 1.00 85.12 187 GLY A N 1
ATOM 1503 C CA . GLY A 1 187 ? -7.809 -3.454 21.125 1.00 85.12 187 GLY A CA 1
ATOM 1504 C C . GLY A 1 187 ? -9.249 -2.936 21.148 1.00 85.12 187 GLY A C 1
ATOM 1505 O O . GLY A 1 187 ? -9.880 -2.810 20.104 1.00 85.12 187 GLY A O 1
ATOM 1506 N N . GLY A 1 188 ? -9.748 -2.600 22.337 1.00 81.25 188 GLY A N 1
ATOM 1507 C CA . GLY A 1 188 ? -11.153 -2.228 22.541 1.00 81.25 188 GLY A CA 1
ATOM 1508 C C . GLY A 1 188 ? -11.962 -3.464 22.923 1.00 81.25 188 GLY A C 1
ATOM 1509 O O . GLY A 1 188 ? -11.514 -4.232 23.774 1.00 81.25 188 GLY A O 1
ATOM 1510 N N . ASP A 1 189 ? -13.107 -3.680 22.284 1.00 74.12 189 ASP A N 1
ATOM 1511 C CA . ASP A 1 189 ? -13.968 -4.832 22.583 1.00 74.12 189 ASP A CA 1
ATOM 1512 C C . ASP A 1 189 ? -13.470 -6.138 21.945 1.00 74.12 189 ASP A C 1
ATOM 1514 O O . ASP A 1 189 ? -13.647 -7.212 22.518 1.00 74.12 189 ASP A O 1
ATOM 1518 N N . GLU A 1 190 ? -12.788 -6.063 20.796 1.00 76.94 190 GLU A N 1
ATOM 1519 C CA . GLU A 1 190 ? -12.299 -7.254 20.088 1.00 76.94 190 GLU A CA 1
ATOM 1520 C C . GLU A 1 190 ? -11.095 -7.904 20.798 1.00 76.94 190 GLU A C 1
ATOM 1522 O O . GLU A 1 190 ? -11.057 -9.120 20.981 1.00 76.94 190 GLU A O 1
ATOM 1527 N N . ASN A 1 191 ? -10.104 -7.103 21.214 1.00 87.31 191 ASN A N 1
ATOM 1528 C CA . ASN A 1 191 ? -8.837 -7.560 21.813 1.00 87.31 191 ASN A CA 1
ATOM 1529 C C . ASN A 1 191 ? -8.191 -8.740 21.060 1.00 87.31 191 ASN A C 1
ATOM 1531 O O . ASN A 1 191 ? -7.920 -9.802 21.629 1.00 87.31 191 ASN A O 1
ATOM 1535 N N . VAL A 1 192 ? -7.916 -8.541 19.770 1.00 89.38 192 VAL A N 1
ATOM 1536 C CA . VAL A 1 192 ? -7.427 -9.594 18.870 1.00 89.38 192 VAL A CA 1
ATOM 1537 C C . VAL A 1 192 ? -6.010 -9.315 18.405 1.00 89.38 192 VAL A C 1
ATOM 1539 O O . VAL A 1 192 ? -5.695 -8.225 17.928 1.00 89.38 192 VAL A O 1
ATOM 1542 N N . LEU A 1 193 ? -5.173 -10.351 18.448 1.00 91.56 193 LEU A N 1
ATOM 1543 C CA . LEU A 1 193 ? -3.906 -10.423 17.722 1.00 91.56 193 LEU A CA 1
ATOM 1544 C C . LEU A 1 193 ? -4.068 -11.370 16.531 1.00 91.56 193 LEU A C 1
ATOM 1546 O O . LEU A 1 193 ? -4.494 -12.510 16.704 1.00 91.56 193 LEU A O 1
ATOM 1550 N N . PHE A 1 194 ? -3.679 -10.939 15.335 1.00 90.75 194 PHE A N 1
ATOM 1551 C CA . PHE A 1 194 ? -3.867 -11.708 14.106 1.00 90.75 194 PHE A CA 1
ATOM 1552 C C . PHE A 1 194 ? -2.693 -11.586 13.139 1.00 90.75 194 PHE A C 1
ATOM 1554 O O . PHE A 1 194 ? -1.949 -10.605 13.125 1.00 90.75 194 PHE A O 1
ATOM 1561 N N . GLY A 1 195 ? -2.541 -12.599 12.294 1.00 91.94 195 GLY A N 1
ATOM 1562 C CA . GLY A 1 195 ? -1.668 -12.567 11.131 1.00 91.94 195 GLY A CA 1
ATOM 1563 C C . GLY A 1 195 ? -2.379 -11.878 9.983 1.00 91.94 195 GLY A C 1
ATOM 1564 O O . GLY A 1 195 ? -3.585 -12.043 9.816 1.00 91.94 195 GLY A O 1
ATOM 1565 N N . LYS A 1 196 ? -1.644 -11.110 9.181 1.00 89.38 196 LYS A N 1
ATOM 1566 C CA . LYS A 1 196 ? -2.179 -10.455 7.987 1.00 89.38 196 LYS A CA 1
ATOM 1567 C C . LYS A 1 196 ? -1.346 -10.771 6.755 1.00 89.38 196 LYS A C 1
ATOM 1569 O O . LYS A 1 196 ? -0.119 -10.858 6.821 1.00 89.38 196 LYS A O 1
ATOM 1574 N N . MET A 1 197 ? -2.029 -10.888 5.627 1.00 90.69 197 MET A N 1
ATOM 1575 C CA . MET A 1 197 ? -1.443 -11.027 4.304 1.00 90.69 197 MET A CA 1
ATOM 1576 C C . MET A 1 197 ? -2.175 -10.086 3.352 1.00 90.69 197 MET A C 1
ATOM 1578 O O . MET A 1 197 ? -3.374 -10.230 3.141 1.00 90.69 197 MET A O 1
ATOM 1582 N N . ASN A 1 198 ? -1.435 -9.167 2.747 1.00 88.56 198 ASN A N 1
ATOM 1583 C CA . ASN A 1 198 ? -1.887 -8.364 1.621 1.00 88.56 198 ASN A CA 1
ATOM 1584 C C . ASN A 1 198 ? -1.180 -8.876 0.366 1.00 88.56 198 ASN A C 1
ATOM 1586 O O . ASN A 1 198 ? 0.047 -8.975 0.346 1.00 88.56 198 ASN A O 1
ATOM 1590 N N . LEU A 1 199 ? -1.944 -9.203 -0.668 1.00 90.62 199 LEU A N 1
ATOM 1591 C CA . LEU A 1 199 ? -1.440 -9.529 -1.996 1.00 90.62 199 LEU A CA 1
ATOM 1592 C C . LEU A 1 199 ? -2.022 -8.537 -2.991 1.00 90.62 199 LEU A C 1
ATOM 1594 O O . LEU A 1 199 ? -3.225 -8.291 -2.991 1.00 90.62 199 LEU A O 1
ATOM 1598 N N . GLN A 1 200 ? -1.187 -8.024 -3.886 1.00 91.88 200 GLN A N 1
ATOM 1599 C CA . GLN A 1 200 ? -1.628 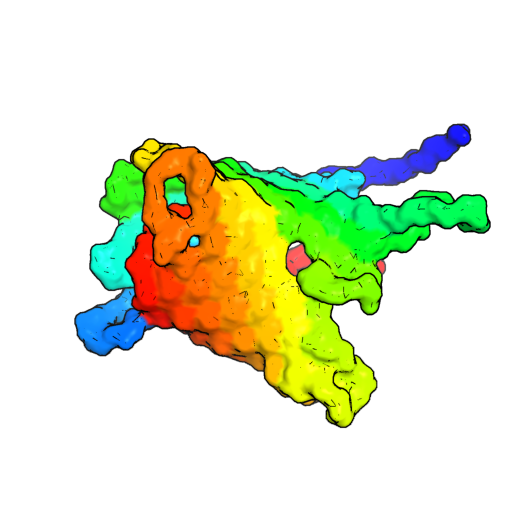-7.180 -4.982 1.00 91.88 200 GLN A CA 1
ATOM 1600 C C . GLN A 1 200 ? -1.088 -7.718 -6.301 1.00 91.88 200 GLN A C 1
ATOM 1602 O O . GLN A 1 200 ? 0.115 -7.892 -6.473 1.00 91.88 200 GLN A O 1
ATOM 1607 N N . PHE A 1 201 ? -1.970 -7.904 -7.273 1.00 92.06 201 PHE A N 1
ATOM 1608 C CA . PHE A 1 201 ? -1.635 -8.255 -8.644 1.00 92.06 201 PHE A CA 1
ATOM 1609 C C . PHE A 1 201 ? -2.092 -7.136 -9.566 1.00 92.06 201 PHE A C 1
ATOM 1611 O O . PHE A 1 201 ? -3.246 -6.730 -9.542 1.00 92.06 201 PHE A O 1
ATOM 1618 N N . ASN A 1 202 ? -1.185 -6.626 -10.386 1.00 92.12 202 ASN A N 1
ATOM 1619 C CA . ASN A 1 202 ? -1.461 -5.609 -11.387 1.00 92.12 202 ASN A CA 1
ATOM 1620 C C . ASN A 1 202 ? -1.193 -6.207 -12.767 1.00 92.12 202 ASN A C 1
ATOM 1622 O O . ASN A 1 202 ? -0.123 -6.772 -12.999 1.00 92.12 202 ASN A O 1
ATOM 1626 N N . ALA A 1 203 ? -2.137 -6.047 -13.681 1.00 94.00 203 ALA A N 1
ATOM 1627 C CA . ALA A 1 203 ? -1.979 -6.332 -15.093 1.00 94.00 203 ALA A CA 1
ATOM 1628 C C . ALA A 1 203 ? -2.127 -5.035 -15.896 1.00 94.00 203 ALA A C 1
ATOM 1630 O O . ALA A 1 203 ? -2.980 -4.195 -15.616 1.00 94.00 203 ALA A O 1
ATOM 1631 N N . HIS A 1 204 ? -1.283 -4.878 -16.906 1.00 94.06 204 HIS A N 1
ATOM 1632 C CA . HIS A 1 204 ? -1.224 -3.710 -17.773 1.00 94.06 204 HIS A CA 1
ATOM 1633 C C . HIS A 1 204 ? -1.392 -4.169 -19.217 1.00 94.06 204 HIS A C 1
ATOM 1635 O O . HIS A 1 204 ? -0.397 -4.468 -19.898 1.00 94.06 204 HIS A O 1
ATOM 1641 N N . PRO A 1 205 ? -2.648 -4.304 -19.676 1.00 94.00 205 PRO A N 1
ATOM 1642 C CA . PRO A 1 205 ? -2.914 -4.650 -21.056 1.00 94.00 205 PRO A CA 1
ATOM 1643 C C . PRO A 1 205 ? -2.391 -3.541 -21.970 1.00 94.00 205 PRO A C 1
ATOM 1645 O O . PRO A 1 205 ? -2.427 -2.356 -21.647 1.00 94.00 205 PRO A O 1
ATOM 1648 N N . LEU A 1 206 ? -1.873 -3.946 -23.124 1.00 92.69 206 LEU A N 1
ATOM 1649 C CA . LEU A 1 206 ? -1.276 -3.082 -24.137 1.00 92.69 206 LEU A CA 1
ATOM 1650 C C . LEU A 1 206 ? -0.098 -2.238 -23.619 1.00 92.69 206 LEU A C 1
ATOM 1652 O O . LEU A 1 206 ? 0.225 -1.210 -24.210 1.00 92.69 206 LEU A O 1
ATOM 1656 N N . GLY A 1 207 ? 0.579 -2.656 -22.543 1.00 88.69 207 GLY A N 1
ATOM 1657 C CA . GLY A 1 207 ? 1.612 -1.842 -21.893 1.00 88.69 207 GLY A CA 1
ATOM 1658 C C . GLY A 1 207 ? 2.781 -1.446 -22.808 1.00 88.69 207 GLY A C 1
ATOM 1659 O O . GLY A 1 207 ? 3.306 -0.336 -22.701 1.00 88.69 207 GLY A O 1
ATOM 1660 N N . GLY A 1 208 ? 3.176 -2.301 -23.756 1.00 87.00 208 GLY A N 1
ATOM 1661 C CA . GLY A 1 208 ? 4.190 -1.960 -24.759 1.00 87.00 208 GLY A CA 1
ATOM 1662 C C . GLY A 1 208 ? 3.685 -0.975 -25.818 1.00 87.00 208 GLY A C 1
ATOM 1663 O O . GLY A 1 208 ? 4.410 -0.055 -26.206 1.00 87.00 208 GLY A O 1
ATOM 1664 N N . LEU A 1 209 ? 2.430 -1.123 -26.252 1.00 87.69 209 LEU A N 1
ATOM 1665 C CA . LEU A 1 209 ? 1.783 -0.192 -27.179 1.00 87.69 209 LEU A CA 1
ATOM 1666 C C . LEU A 1 209 ? 1.613 1.193 -26.545 1.00 87.69 209 LEU A C 1
ATOM 1668 O O . LEU A 1 209 ? 2.009 2.188 -27.150 1.00 87.69 209 LEU A O 1
ATOM 1672 N N . MET A 1 210 ? 1.111 1.254 -25.310 1.00 91.94 210 MET A N 1
ATOM 1673 C CA . MET A 1 210 ? 0.912 2.503 -24.570 1.00 91.94 210 MET A CA 1
ATOM 1674 C C . MET A 1 210 ? 2.238 3.195 -24.245 1.00 91.94 210 MET A C 1
ATOM 1676 O O . MET A 1 210 ? 2.343 4.414 -24.370 1.00 91.94 210 MET A O 1
ATOM 1680 N N . LYS A 1 211 ? 3.302 2.430 -23.952 1.00 88.88 211 LYS A N 1
ATOM 1681 C CA . LYS A 1 211 ? 4.663 2.981 -23.866 1.00 88.88 211 LYS A CA 1
ATOM 1682 C C . LYS A 1 211 ? 5.099 3.627 -25.186 1.00 88.88 211 LYS A C 1
ATOM 1684 O O . LYS A 1 211 ? 5.718 4.677 -25.177 1.00 88.88 211 LYS A O 1
ATOM 1689 N N . LYS A 1 212 ? 4.805 3.018 -26.335 1.00 87.44 212 LYS A N 1
ATOM 1690 C CA . LYS A 1 212 ? 5.225 3.567 -27.632 1.00 87.44 212 LYS A CA 1
ATOM 1691 C C . LYS A 1 212 ? 4.432 4.818 -28.029 1.00 87.44 212 LYS A C 1
ATOM 1693 O O . LYS A 1 212 ? 5.009 5.725 -28.613 1.00 87.44 212 LYS A O 1
ATOM 1698 N N . LEU A 1 213 ? 3.121 4.825 -27.787 1.00 90.62 213 LEU A N 1
ATOM 1699 C CA . LEU A 1 213 ? 2.229 5.898 -28.235 1.00 90.62 213 LEU A CA 1
ATOM 1700 C C . LEU A 1 213 ? 2.214 7.099 -27.285 1.00 90.62 213 LEU A C 1
ATOM 1702 O O . LEU A 1 213 ? 2.128 8.227 -27.753 1.00 90.62 213 LEU A O 1
ATOM 1706 N N . LEU A 1 214 ? 2.282 6.852 -25.973 1.00 91.12 214 LEU A N 1
ATOM 1707 C CA . LEU A 1 214 ? 2.065 7.867 -24.935 1.00 91.12 214 LEU A CA 1
ATOM 1708 C C . LEU A 1 214 ? 3.237 7.991 -23.948 1.00 91.12 214 LEU A C 1
ATOM 1710 O O . LEU A 1 214 ? 3.178 8.815 -23.045 1.00 91.12 214 LEU A O 1
ATOM 1714 N N . ASP A 1 215 ? 4.266 7.145 -24.061 1.00 90.25 215 ASP A N 1
ATOM 1715 C CA . ASP A 1 215 ? 5.284 6.929 -23.016 1.00 90.25 215 ASP A CA 1
ATOM 1716 C C . ASP A 1 215 ? 4.699 6.475 -21.660 1.00 90.25 215 ASP A C 1
ATOM 1718 O O . ASP A 1 215 ? 5.287 6.628 -20.593 1.00 90.25 215 ASP A O 1
ATOM 1722 N N . GLN A 1 216 ? 3.523 5.835 -21.694 1.00 90.69 216 GLN A N 1
ATOM 1723 C CA . GLN A 1 216 ? 2.794 5.395 -20.503 1.00 90.69 216 GLN A CA 1
ATOM 1724 C C . GLN A 1 216 ? 2.650 3.870 -20.472 1.00 90.69 216 GLN A C 1
ATOM 1726 O O . GLN A 1 216 ? 1.650 3.310 -20.906 1.00 90.69 216 GLN A O 1
ATOM 1731 N N . ARG A 1 217 ? 3.637 3.150 -19.925 1.00 89.56 217 ARG A N 1
ATOM 1732 C CA . ARG A 1 217 ? 3.570 1.672 -19.834 1.00 89.56 217 ARG A CA 1
ATOM 1733 C C . ARG A 1 217 ? 2.404 1.158 -18.979 1.00 89.56 217 ARG A C 1
ATOM 1735 O O . ARG A 1 217 ? 1.871 0.090 -19.249 1.00 89.56 217 ARG A O 1
ATOM 1742 N N . GLU A 1 218 ? 2.050 1.899 -17.935 1.00 90.94 218 GLU A N 1
ATOM 1743 C CA . GLU A 1 218 ? 1.001 1.537 -16.972 1.00 90.94 218 GLU A CA 1
ATOM 1744 C C . GLU A 1 218 ? -0.356 2.169 -17.321 1.00 90.94 218 GLU A C 1
ATOM 1746 O O . GLU A 1 218 ? -1.220 2.205 -16.453 1.00 90.94 218 GLU A O 1
ATOM 1751 N N . PHE A 1 219 ? -0.534 2.686 -18.549 1.00 94.44 219 PHE A N 1
ATOM 1752 C CA . PHE A 1 219 ? -1.703 3.495 -18.907 1.00 94.44 219 PHE A CA 1
ATOM 1753 C C . PHE A 1 219 ? -3.026 2.791 -18.640 1.00 94.44 219 PHE A C 1
ATOM 1755 O O . PHE A 1 219 ? -3.875 3.350 -17.962 1.00 94.44 219 PHE A O 1
ATOM 1762 N N . LEU A 1 220 ? -3.183 1.569 -19.147 1.00 95.19 220 LEU A N 1
ATOM 1763 C CA . LEU A 1 220 ? -4.313 0.714 -18.812 1.00 95.19 220 LEU A CA 1
ATOM 1764 C C . LEU A 1 220 ? -3.920 -0.160 -17.626 1.00 95.19 220 LEU A C 1
ATOM 1766 O O . LEU A 1 220 ? -2.827 -0.739 -17.605 1.00 95.19 220 LEU A O 1
ATOM 1770 N N . MET A 1 221 ? -4.807 -0.265 -16.645 1.00 94.69 221 MET A N 1
ATOM 1771 C CA . MET A 1 221 ? -4.556 -1.049 -15.446 1.00 94.69 221 MET A CA 1
ATOM 1772 C C . MET A 1 221 ? -5.759 -1.896 -15.058 1.00 94.69 221 MET A C 1
ATOM 1774 O O . MET A 1 221 ? -6.888 -1.420 -14.979 1.00 94.69 221 MET A O 1
ATOM 1778 N N . LEU A 1 222 ? -5.467 -3.154 -14.762 1.00 96.19 222 LEU A N 1
ATOM 1779 C CA . LEU A 1 222 ? -6.314 -4.055 -14.003 1.00 96.19 222 LEU A CA 1
ATOM 1780 C C . LEU A 1 222 ? -5.562 -4.384 -12.716 1.00 96.19 222 LEU A C 1
ATOM 1782 O O . LEU A 1 222 ? -4.370 -4.690 -12.759 1.00 96.19 222 LEU A O 1
ATOM 1786 N N . ARG A 1 223 ? -6.223 -4.302 -11.571 1.00 94.69 223 ARG A N 1
ATOM 1787 C CA . ARG A 1 223 ? -5.619 -4.550 -10.262 1.00 94.69 223 ARG A CA 1
ATOM 1788 C C . ARG A 1 223 ? -6.521 -5.479 -9.473 1.00 94.69 223 ARG A C 1
ATOM 1790 O O . ARG A 1 223 ? -7.727 -5.296 -9.447 1.00 94.69 223 ARG A O 1
ATOM 1797 N N . PHE A 1 224 ? -5.929 -6.467 -8.829 1.00 94.88 224 PHE A N 1
ATOM 1798 C CA . PHE A 1 224 ? -6.597 -7.316 -7.862 1.00 94.88 224 PHE A CA 1
ATOM 1799 C C . PHE A 1 224 ? -5.832 -7.237 -6.548 1.00 94.88 224 PHE A C 1
ATOM 1801 O O . PHE A 1 224 ? -4.628 -7.495 -6.523 1.00 94.88 224 PHE A O 1
ATOM 1808 N N . THR A 1 225 ? -6.523 -6.873 -5.478 1.00 92.19 225 THR A N 1
ATOM 1809 C CA . THR A 1 225 ? -5.987 -6.839 -4.118 1.00 92.19 225 THR A CA 1
ATOM 1810 C C . THR A 1 225 ? -6.725 -7.866 -3.271 1.00 92.19 225 THR A C 1
ATOM 1812 O O . THR A 1 225 ? -7.947 -7.989 -3.367 1.00 92.19 225 THR A O 1
ATOM 1815 N N . TYR A 1 226 ? -5.979 -8.595 -2.447 1.00 91.06 226 TYR A N 1
ATOM 1816 C CA . TYR A 1 226 ? -6.494 -9.578 -1.507 1.00 91.06 226 TYR A CA 1
ATOM 1817 C C . TYR A 1 226 ? -5.872 -9.356 -0.129 1.00 91.06 226 TYR A C 1
ATOM 1819 O O . TYR A 1 226 ? -4.666 -9.531 0.046 1.00 91.06 226 TYR A O 1
ATOM 1827 N N . ASP A 1 227 ? -6.706 -8.980 0.832 1.00 89.62 227 ASP A N 1
ATOM 1828 C CA . ASP A 1 227 ? -6.357 -8.701 2.220 1.00 89.62 227 ASP A CA 1
ATOM 1829 C C . ASP A 1 227 ? -6.959 -9.773 3.128 1.00 89.62 227 ASP A C 1
ATOM 1831 O O . ASP A 1 227 ? -8.129 -9.708 3.513 1.00 89.62 227 ASP A O 1
ATOM 1835 N N . ALA A 1 228 ? -6.145 -10.766 3.478 1.00 89.56 228 ALA A N 1
ATOM 1836 C CA . ALA A 1 228 ? -6.517 -11.840 4.387 1.00 89.56 228 ALA A CA 1
ATOM 1837 C C . ALA A 1 228 ? -5.950 -11.625 5.787 1.00 89.56 228 ALA A C 1
ATOM 1839 O O . ALA A 1 228 ? -4.862 -11.069 5.974 1.00 89.56 228 ALA A O 1
ATOM 1840 N N . ARG A 1 229 ? -6.704 -12.105 6.775 1.00 87.25 229 ARG A N 1
ATOM 1841 C CA . ARG A 1 229 ? -6.371 -12.044 8.194 1.00 87.25 229 ARG A CA 1
ATOM 1842 C C . ARG A 1 229 ? -6.689 -13.394 8.827 1.00 87.25 229 ARG A C 1
ATOM 1844 O O . ARG A 1 229 ? -7.557 -14.103 8.333 1.00 87.25 229 ARG A O 1
ATOM 1851 N N . ALA A 1 230 ? -5.954 -13.754 9.868 1.00 89.56 230 ALA A N 1
ATOM 1852 C CA . ALA A 1 230 ? -6.198 -14.969 10.637 1.00 89.56 230 ALA A CA 1
ATOM 1853 C C . ALA A 1 230 ? -5.893 -14.699 12.118 1.00 89.56 230 ALA A C 1
ATOM 1855 O O . ALA A 1 230 ? -4.747 -14.345 12.423 1.00 89.56 230 ALA A O 1
ATOM 1856 N N . PRO A 1 231 ? -6.872 -14.812 13.033 1.00 89.31 231 PRO A N 1
ATOM 1857 C CA . PRO A 1 231 ? -6.647 -14.572 14.452 1.00 89.31 231 PRO A CA 1
ATOM 1858 C C . PRO A 1 231 ? -5.713 -15.626 15.059 1.00 89.31 231 PRO A C 1
ATOM 1860 O O . PRO A 1 231 ? -5.781 -16.812 14.746 1.00 89.31 231 PRO A O 1
ATOM 1863 N N . PHE A 1 232 ? -4.820 -15.174 15.938 1.00 88.81 232 PHE A N 1
ATOM 1864 C CA . PHE A 1 232 ? -3.983 -16.025 16.788 1.00 88.81 232 PHE A CA 1
ATOM 1865 C C . PHE A 1 232 ? -4.482 -16.039 18.234 1.00 88.81 232 PHE A C 1
ATOM 1867 O O . PHE A 1 232 ? -4.389 -17.062 18.907 1.00 88.81 232 PHE A O 1
ATOM 1874 N N . ILE A 1 233 ? -4.952 -14.886 18.720 1.00 89.25 233 ILE A N 1
ATOM 1875 C CA . ILE A 1 233 ? -5.455 -14.668 20.081 1.00 89.25 233 ILE A CA 1
ATOM 1876 C C . ILE A 1 233 ? -6.684 -13.766 19.979 1.00 89.25 233 ILE A C 1
ATOM 1878 O O . ILE A 1 233 ? -6.649 -12.797 19.222 1.00 89.25 233 ILE A O 1
ATOM 1882 N N . GLY A 1 234 ? -7.718 -14.057 20.768 1.00 84.19 234 GLY A N 1
ATOM 1883 C CA . GLY A 1 234 ? -9.008 -13.366 20.716 1.00 84.19 234 GLY A CA 1
ATOM 1884 C C . GLY A 1 234 ? -9.998 -14.067 19.784 1.00 84.19 234 GLY A C 1
ATOM 1885 O O . GLY A 1 234 ? -9.664 -15.071 19.155 1.00 84.19 234 GLY A O 1
ATOM 1886 N N . SER A 1 235 ? -11.223 -13.549 19.727 1.00 74.81 235 SER A N 1
ATOM 1887 C CA . SER A 1 235 ? -12.282 -14.026 18.832 1.00 74.81 235 SER A CA 1
ATOM 1888 C C . SER A 1 235 ? -12.767 -12.859 17.996 1.00 74.81 235 SER A C 1
ATOM 1890 O O . SER A 1 235 ? -13.008 -11.785 18.537 1.00 74.81 235 SER A O 1
ATOM 1892 N N . THR A 1 236 ? -12.895 -13.066 16.693 1.00 75.81 236 THR A N 1
ATOM 1893 C CA . THR A 1 236 ? -13.401 -12.062 15.758 1.00 75.81 236 THR A CA 1
ATOM 1894 C C . THR A 1 236 ? -13.716 -12.717 14.425 1.00 75.81 236 THR A C 1
ATOM 1896 O O . THR A 1 236 ? -13.149 -13.763 14.119 1.00 75.81 236 THR A O 1
ATOM 1899 N N . ASP A 1 237 ? -14.531 -12.054 13.615 1.00 71.12 237 ASP A N 1
ATOM 1900 C CA . ASP A 1 237 ? -14.960 -12.538 12.300 1.00 71.12 237 ASP A CA 1
ATOM 1901 C C . ASP A 1 237 ? -14.010 -12.050 11.177 1.00 71.12 237 ASP A C 1
ATOM 1903 O O . ASP A 1 237 ? -14.348 -12.028 9.990 1.00 71.12 237 ASP A O 1
ATOM 1907 N N . LEU A 1 238 ? -12.794 -11.599 11.534 1.00 67.38 238 LEU A N 1
ATOM 1908 C CA . LEU A 1 238 ? -11.832 -11.008 10.586 1.00 67.38 238 LEU A CA 1
ATOM 1909 C C . LEU A 1 238 ? -11.302 -11.984 9.535 1.00 67.38 238 LEU A C 1
ATOM 1911 O O . LEU A 1 238 ? -10.834 -11.543 8.481 1.00 67.38 238 LEU A O 1
ATOM 1915 N N . ASP A 1 239 ? -11.301 -13.279 9.827 1.00 71.12 239 ASP A N 1
ATOM 1916 C CA . ASP A 1 239 ? -10.906 -14.338 8.900 1.00 71.12 239 ASP A CA 1
ATOM 1917 C C . ASP A 1 239 ? -12.052 -14.775 7.980 1.00 71.12 239 ASP A C 1
ATOM 1919 O O . ASP A 1 239 ? -11.796 -15.221 6.857 1.00 71.12 239 ASP A O 1
ATOM 1923 N N . GLU A 1 240 ? -13.304 -14.572 8.393 1.00 75.94 240 GLU A N 1
ATOM 1924 C C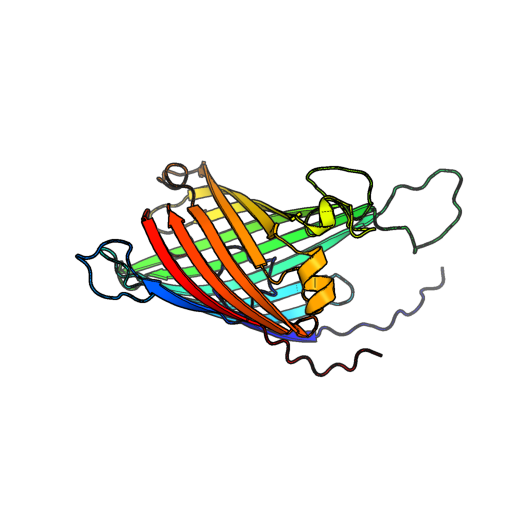A . GLU A 1 240 ? -14.488 -14.929 7.608 1.00 75.94 240 GLU A CA 1
ATOM 1925 C C . GLU A 1 240 ? -14.661 -14.038 6.365 1.00 75.94 240 GLU A C 1
ATOM 1927 O O . GLU A 1 240 ? -15.234 -14.455 5.348 1.00 75.94 240 GLU A O 1
ATOM 1932 N N . HIS A 1 241 ? -14.145 -12.804 6.410 1.00 83.06 241 HIS A N 1
ATOM 1933 C CA . HIS A 1 241 ? -14.438 -11.766 5.417 1.00 83.06 241 HIS A CA 1
ATOM 1934 C C . HIS A 1 241 ? -13.186 -11.037 4.892 1.00 83.06 241 HIS A C 1
ATOM 1936 O O . HIS A 1 241 ? -13.061 -9.818 5.059 1.00 83.06 241 HIS A O 1
ATOM 1942 N N . PRO A 1 242 ? -12.258 -11.736 4.201 1.00 86.31 242 PRO A N 1
ATOM 1943 C CA . PRO A 1 242 ? -11.090 -11.093 3.602 1.00 86.31 242 PRO A CA 1
ATOM 1944 C C . PRO A 1 242 ? -11.524 -10.023 2.597 1.00 86.31 242 PRO A C 1
ATOM 1946 O O . PRO A 1 242 ? -12.387 -10.281 1.753 1.00 86.31 242 PRO A O 1
ATOM 1949 N N . LEU A 1 243 ? -10.894 -8.846 2.651 1.00 86.62 243 LEU A N 1
ATOM 1950 C CA . LEU A 1 243 ? -11.189 -7.766 1.714 1.00 86.62 243 LEU A CA 1
ATOM 1951 C C . LEU A 1 243 ? -10.588 -8.100 0.349 1.00 86.62 243 LEU A C 1
ATOM 1953 O O . LEU A 1 243 ? -9.404 -8.416 0.211 1.00 86.62 243 LEU A O 1
ATOM 1957 N N . ARG A 1 244 ? -11.428 -8.024 -0.675 1.00 91.31 244 ARG A N 1
ATOM 1958 C CA . ARG A 1 244 ? -11.083 -8.245 -2.073 1.00 91.31 244 ARG A CA 1
ATOM 1959 C C . ARG A 1 244 ? -11.449 -6.992 -2.836 1.00 91.31 244 ARG A C 1
ATOM 1961 O O . ARG A 1 244 ? -12.586 -6.536 -2.757 1.00 91.31 244 ARG A O 1
ATOM 1968 N N . THR A 1 245 ? -10.503 -6.484 -3.609 1.00 90.12 245 THR A N 1
ATOM 1969 C CA . THR A 1 245 ? -10.740 -5.336 -4.480 1.00 90.12 245 THR A CA 1
ATOM 1970 C C . THR A 1 245 ? -10.307 -5.689 -5.886 1.00 90.12 245 THR A C 1
ATOM 1972 O O . THR A 1 245 ? -9.146 -6.029 -6.115 1.00 90.12 245 THR A O 1
ATOM 1975 N N . PHE A 1 246 ? -11.230 -5.590 -6.833 1.00 94.25 246 PHE A N 1
ATOM 1976 C CA . PHE A 1 246 ? -10.918 -5.611 -8.253 1.00 94.25 246 PHE A CA 1
ATOM 1977 C C . PHE A 1 246 ? -11.024 -4.194 -8.799 1.00 94.25 246 PHE A C 1
ATOM 1979 O O . PHE A 1 246 ? -12.066 -3.566 -8.654 1.00 94.25 246 PHE A O 1
ATOM 1986 N N . SER A 1 247 ? -9.972 -3.699 -9.443 1.00 93.50 247 SER A N 1
ATOM 1987 C CA . SER A 1 247 ? -9.953 -2.377 -10.058 1.00 93.50 247 SER A CA 1
ATOM 1988 C C . SER A 1 247 ? -9.671 -2.460 -11.548 1.00 93.50 247 SER A C 1
ATOM 1990 O O . SER A 1 247 ? -8.733 -3.139 -11.967 1.00 93.50 247 SER A O 1
ATOM 1992 N N . GLY A 1 248 ? -10.410 -1.693 -12.341 1.00 95.94 248 GLY A N 1
ATOM 1993 C CA . GLY A 1 248 ? -10.119 -1.434 -13.747 1.00 95.94 248 GLY A CA 1
ATOM 1994 C C . GLY A 1 248 ? -10.040 0.065 -13.990 1.00 95.94 248 GLY A C 1
ATOM 1995 O O . GLY A 1 248 ? -10.896 0.809 -13.524 1.00 95.94 248 GLY A O 1
ATOM 1996 N N . GLY A 1 249 ? -9.015 0.544 -14.689 1.00 95.44 249 GLY A N 1
ATOM 1997 C CA . GLY A 1 249 ? -8.864 1.982 -14.864 1.00 95.44 249 GLY A CA 1
ATOM 1998 C C . GLY A 1 249 ? -7.742 2.419 -15.781 1.00 95.44 249 GLY A C 1
ATOM 1999 O O . GLY A 1 249 ? -7.075 1.615 -16.442 1.00 95.44 249 GLY A O 1
ATOM 2000 N N . ILE A 1 250 ? -7.540 3.732 -15.779 1.00 94.88 250 ILE A N 1
ATOM 2001 C CA . ILE A 1 250 ? -6.475 4.418 -16.492 1.00 94.88 250 ILE A CA 1
ATOM 2002 C C . ILE A 1 250 ? -5.551 5.138 -15.514 1.00 94.88 250 ILE A C 1
ATOM 2004 O O . ILE A 1 250 ? -5.995 5.723 -14.529 1.00 94.88 250 ILE A O 1
ATOM 2008 N N . LYS A 1 251 ? -4.252 5.123 -15.802 1.00 92.94 251 LYS A N 1
ATOM 2009 C CA . LYS A 1 251 ? -3.218 5.773 -14.998 1.00 92.94 251 LYS A CA 1
ATOM 2010 C C . LYS A 1 251 ? -2.261 6.544 -15.892 1.00 92.94 251 LYS A C 1
ATOM 2012 O O . LYS A 1 251 ? -1.539 5.971 -16.701 1.00 92.94 251 LYS A O 1
ATOM 2017 N N . TYR A 1 252 ? -2.201 7.850 -15.705 1.00 91.81 252 TYR A N 1
ATOM 2018 C CA . TYR A 1 252 ? -1.361 8.747 -16.477 1.00 91.81 252 TYR A CA 1
ATOM 2019 C C . TYR A 1 252 ? -0.260 9.349 -15.604 1.00 91.81 252 TYR A C 1
ATOM 2021 O O . TYR A 1 252 ? -0.536 10.024 -14.612 1.00 91.81 252 TYR A O 1
ATOM 2029 N N . LYS A 1 253 ? 1.005 9.120 -15.962 1.00 90.00 253 LYS A N 1
ATOM 2030 C CA . LYS A 1 253 ? 2.153 9.732 -15.284 1.00 90.00 253 LYS A CA 1
ATOM 2031 C C . LYS A 1 253 ? 2.474 11.078 -15.925 1.00 90.00 253 LYS A C 1
ATOM 2033 O O . LYS A 1 253 ? 2.929 11.126 -17.063 1.00 90.00 253 LYS A O 1
ATOM 2038 N N . ILE A 1 254 ? 2.282 12.157 -15.172 1.00 86.75 254 ILE A N 1
ATOM 2039 C CA . ILE A 1 254 ? 2.689 13.517 -15.554 1.00 86.75 254 ILE A CA 1
ATOM 2040 C C . ILE A 1 254 ? 4.214 13.658 -15.425 1.00 86.75 254 ILE A C 1
ATOM 2042 O O . ILE A 1 254 ? 4.872 14.227 -16.290 1.00 86.75 254 ILE A O 1
ATOM 2046 N N . LYS A 1 255 ? 4.780 13.119 -14.337 1.00 79.25 255 LYS A N 1
ATOM 2047 C CA . LYS A 1 255 ? 6.225 12.982 -14.082 1.00 79.25 255 LYS A CA 1
ATOM 2048 C C . LYS A 1 255 ? 6.482 11.631 -13.415 1.00 79.25 255 LYS A C 1
ATOM 2050 O O . LYS A 1 255 ? 5.540 10.915 -13.087 1.00 79.25 255 LYS A O 1
ATOM 2055 N N . LYS A 1 256 ? 7.751 11.297 -13.157 1.00 72.75 256 LYS A N 1
ATOM 2056 C CA . LYS A 1 256 ? 8.145 10.051 -12.475 1.00 72.75 256 LYS A CA 1
ATOM 2057 C C . LYS A 1 256 ? 7.325 9.787 -11.201 1.00 72.75 256 LYS A C 1
ATOM 2059 O O . LYS A 1 256 ? 6.866 8.662 -11.017 1.00 72.75 256 LYS A O 1
ATOM 2064 N N . ASN A 1 257 ? 7.074 10.840 -10.416 1.00 70.00 257 ASN A N 1
ATOM 2065 C CA . ASN A 1 257 ? 6.362 10.767 -9.138 1.00 70.00 257 ASN A CA 1
ATOM 2066 C C . ASN A 1 257 ? 4.963 11.421 -9.167 1.00 70.00 257 ASN A C 1
ATOM 2068 O O . ASN A 1 257 ? 4.201 11.256 -8.217 1.00 70.00 257 ASN A O 1
ATOM 2072 N N . ASN A 1 258 ? 4.592 12.109 -10.260 1.00 77.12 258 ASN A N 1
ATOM 2073 C CA . ASN A 1 258 ? 3.292 12.778 -10.384 1.00 77.12 258 ASN A CA 1
ATOM 2074 C C . ASN A 1 258 ? 2.362 11.972 -11.284 1.00 77.12 258 ASN A C 1
ATOM 2076 O O . ASN A 1 258 ? 2.695 11.713 -12.442 1.00 77.12 258 ASN A O 1
ATOM 2080 N N . VAL A 1 259 ? 1.197 11.592 -10.777 1.00 83.12 259 VAL A N 1
ATOM 2081 C CA . VAL A 1 259 ? 0.316 10.600 -11.400 1.00 83.12 259 VAL A CA 1
ATOM 2082 C C . VAL A 1 259 ? -1.135 11.016 -11.225 1.00 83.12 259 VAL A C 1
ATOM 2084 O O . VAL A 1 259 ? -1.525 11.439 -10.147 1.00 83.12 259 VAL A O 1
ATOM 2087 N N . VAL A 1 260 ? -1.937 10.844 -12.268 1.00 85.88 260 VAL A N 1
ATOM 2088 C CA . VAL A 1 260 ? -3.399 10.890 -12.190 1.00 85.88 260 VAL A CA 1
ATOM 2089 C C . VAL A 1 260 ? -3.921 9.505 -12.538 1.00 85.88 260 VAL A C 1
ATOM 2091 O O . VAL A 1 260 ? -3.522 8.933 -13.548 1.00 85.88 260 VAL A O 1
ATOM 2094 N N . GLU A 1 261 ? -4.782 8.942 -11.706 1.00 87.88 261 GLU A N 1
ATOM 2095 C CA . GLU A 1 261 ? -5.401 7.635 -11.915 1.00 87.88 261 GLU A CA 1
ATOM 2096 C C . GLU A 1 261 ? -6.915 7.776 -11.762 1.00 87.88 261 GLU A C 1
ATOM 2098 O O . GLU A 1 261 ? -7.391 8.383 -10.809 1.00 87.88 261 GLU A O 1
ATOM 2103 N N . LEU A 1 262 ? -7.657 7.244 -12.729 1.00 88.69 262 LEU A N 1
ATOM 2104 C CA . LEU A 1 262 ? -9.107 7.099 -12.683 1.00 88.69 262 LEU A CA 1
ATOM 2105 C C . LEU A 1 262 ? -9.404 5.608 -12.755 1.00 88.69 262 LEU A C 1
ATOM 2107 O O . LEU A 1 262 ? -9.043 4.958 -13.738 1.00 88.69 262 LEU A O 1
ATOM 2111 N N . SER A 1 263 ? -10.049 5.061 -11.736 1.00 89.06 263 SER A N 1
ATOM 2112 C CA . SER A 1 263 ? -10.350 3.635 -11.671 1.00 89.06 263 SER A CA 1
ATOM 2113 C C . SER A 1 263 ? -11.747 3.369 -11.142 1.00 89.06 263 SER A C 1
ATOM 2115 O O . SER A 1 263 ? -12.263 4.076 -10.288 1.00 89.06 263 SER A O 1
ATOM 2117 N N . TYR A 1 264 ? -12.359 2.327 -11.680 1.00 89.50 264 TYR A N 1
ATOM 2118 C CA . TYR A 1 264 ? -13.523 1.682 -11.110 1.00 89.50 264 TYR A CA 1
ATOM 2119 C C . TYR A 1 264 ? -13.049 0.557 -10.200 1.00 89.50 264 TYR A C 1
ATOM 2121 O O . TYR A 1 264 ? -12.216 -0.241 -10.633 1.00 89.50 264 TYR A O 1
ATOM 2129 N N . ASN A 1 265 ? -13.589 0.464 -8.990 1.00 87.19 265 ASN A N 1
ATOM 2130 C CA . ASN A 1 265 ? -13.317 -0.630 -8.069 1.00 87.19 265 ASN A CA 1
ATOM 2131 C C . ASN A 1 265 ? -14.606 -1.355 -7.717 1.00 87.19 265 ASN A C 1
ATOM 2133 O O . ASN A 1 265 ? -15.574 -0.714 -7.331 1.00 87.19 265 ASN A O 1
ATOM 2137 N N . TRP A 1 266 ? -14.561 -2.677 -7.731 1.00 89.25 266 TRP A N 1
ATOM 2138 C CA . TRP A 1 266 ? -15.512 -3.536 -7.046 1.00 89.25 266 TRP A CA 1
ATOM 2139 C C . TRP A 1 266 ? -14.846 -4.061 -5.773 1.00 89.25 266 TRP A C 1
ATOM 2141 O O . TRP A 1 266 ? -13.743 -4.615 -5.833 1.00 89.25 266 TRP A O 1
ATOM 2151 N N . ASN A 1 267 ? -15.480 -3.844 -4.624 1.00 85.00 267 ASN A N 1
ATOM 2152 C CA . ASN A 1 267 ? -14.956 -4.191 -3.307 1.00 85.00 267 ASN A CA 1
ATOM 2153 C C . ASN A 1 267 ? -15.898 -5.168 -2.615 1.00 85.00 267 ASN A C 1
ATOM 2155 O O . ASN A 1 267 ? -17.111 -4.978 -2.649 1.00 85.00 267 ASN A O 1
ATOM 2159 N N . LYS A 1 268 ? -15.336 -6.176 -1.947 1.00 87.44 268 LYS A N 1
ATOM 2160 C CA . LYS A 1 268 ? -16.086 -7.148 -1.151 1.00 87.44 268 LYS A CA 1
ATOM 2161 C C . LYS A 1 268 ? -15.291 -7.589 0.071 1.00 87.44 268 LYS A C 1
ATOM 2163 O O . LYS A 1 268 ? -14.139 -7.991 -0.083 1.00 87.44 268 LYS A O 1
ATOM 2168 N N . GLY A 1 269 ? -15.907 -7.589 1.248 1.00 85.00 269 GLY A N 1
ATOM 2169 C CA . GLY A 1 269 ? -15.295 -8.033 2.506 1.00 85.00 269 GLY A CA 1
ATOM 2170 C C . GLY A 1 269 ? -15.182 -6.908 3.532 1.00 85.00 269 GLY A C 1
ATOM 2171 O O . GLY A 1 269 ? -15.760 -5.840 3.346 1.00 85.00 269 GLY A O 1
ATOM 2172 N N . ALA A 1 270 ? -14.432 -7.149 4.609 1.00 78.44 270 ALA A N 1
ATOM 2173 C CA . ALA A 1 270 ? -14.282 -6.221 5.731 1.00 78.44 270 ALA A CA 1
ATOM 2174 C C . ALA A 1 270 ? -12.859 -5.642 5.840 1.00 78.44 270 ALA A C 1
ATOM 2176 O O . ALA A 1 270 ? -11.853 -6.291 5.523 1.00 78.44 270 ALA A O 1
ATOM 2177 N N . ASN A 1 271 ? -12.754 -4.417 6.355 1.00 75.50 271 ASN A N 1
ATOM 2178 C CA . ASN A 1 271 ? -11.494 -3.801 6.755 1.00 75.50 271 ASN A CA 1
ATOM 2179 C C . ASN A 1 271 ? -11.614 -3.150 8.144 1.00 75.50 271 ASN A C 1
ATOM 2181 O O . ASN A 1 271 ? -11.844 -1.945 8.231 1.00 75.50 271 ASN A O 1
ATOM 2185 N N . PRO A 1 272 ? -11.355 -3.897 9.228 1.00 66.12 272 PRO A N 1
ATOM 2186 C CA . PRO A 1 272 ? -11.565 -3.418 10.600 1.00 66.12 272 PRO A CA 1
ATOM 2187 C C . PRO A 1 272 ? -10.618 -2.274 10.993 1.00 66.12 272 PRO A C 1
ATOM 2189 O O . PRO A 1 272 ? -10.973 -1.392 11.766 1.00 66.12 272 PRO A O 1
ATOM 2192 N N . PHE A 1 273 ? -9.417 -2.219 10.401 1.00 64.56 273 PHE A N 1
ATOM 2193 C CA . PHE A 1 273 ? -8.498 -1.090 10.585 1.00 64.56 273 PHE A CA 1
ATOM 2194 C C . PHE A 1 273 ? -9.051 0.207 10.016 1.00 64.56 273 PHE A C 1
ATOM 2196 O O . PHE A 1 273 ? -8.578 1.276 10.386 1.00 64.56 273 PHE A O 1
ATOM 2203 N N . ALA A 1 274 ? -9.992 0.098 9.079 1.00 63.06 274 ALA A N 1
ATOM 2204 C CA . ALA A 1 274 ? -10.705 1.230 8.535 1.00 63.06 274 ALA A CA 1
ATOM 2205 C C . ALA A 1 274 ? -12.134 1.366 9.090 1.00 63.06 274 ALA A C 1
ATOM 2207 O O . ALA A 1 274 ? -12.967 2.032 8.485 1.00 63.06 274 ALA A O 1
ATOM 2208 N N . GLY A 1 275 ? -12.453 0.620 10.154 1.00 60.19 275 GLY A N 1
ATOM 2209 C CA . GLY A 1 275 ? -13.810 0.448 10.667 1.00 60.19 275 GLY A CA 1
ATOM 2210 C C . GLY A 1 275 ? -14.777 -0.250 9.711 1.00 60.19 275 GLY A C 1
ATOM 2211 O O . GLY A 1 275 ? -15.882 -0.553 10.125 1.00 60.19 275 GLY A O 1
ATOM 2212 N N . LEU A 1 276 ? -14.391 -0.532 8.464 1.00 67.25 276 LEU A N 1
ATOM 2213 C CA . LEU A 1 276 ? -15.252 -1.053 7.407 1.00 67.25 276 LEU A CA 1
ATOM 2214 C C . LEU A 1 276 ? -15.741 -2.465 7.743 1.00 67.25 276 LEU A C 1
ATOM 2216 O O . LEU A 1 276 ? -14.952 -3.416 7.743 1.00 67.25 276 LEU A O 1
ATOM 2220 N N . ASP A 1 277 ? -17.040 -2.605 7.973 1.00 71.62 277 ASP A N 1
ATOM 2221 C CA . ASP A 1 277 ? -17.657 -3.911 8.201 1.00 71.62 277 ASP A CA 1
ATOM 2222 C C . ASP A 1 277 ? -17.752 -4.708 6.884 1.00 71.62 277 ASP A C 1
ATOM 2224 O O . ASP A 1 277 ? -17.433 -4.204 5.807 1.00 71.62 277 ASP A O 1
ATOM 2228 N N . ASN A 1 278 ? -18.149 -5.983 6.952 1.00 76.31 278 ASN A N 1
ATOM 2229 C CA . ASN A 1 278 ? -18.286 -6.819 5.759 1.00 76.31 278 ASN A CA 1
ATOM 2230 C C . ASN A 1 278 ? -19.398 -6.304 4.836 1.00 76.31 278 ASN A C 1
ATOM 2232 O O . ASN A 1 278 ? -20.575 -6.362 5.191 1.00 76.31 278 ASN A O 1
ATOM 2236 N N . GLN A 1 279 ? -19.020 -5.849 3.643 1.00 75.00 279 GLN A N 1
ATOM 2237 C CA . GLN A 1 279 ? -19.955 -5.315 2.655 1.00 75.00 279 GLN A CA 1
ATOM 2238 C C . GLN A 1 279 ? -19.441 -5.483 1.220 1.00 75.00 279 GLN A C 1
ATOM 2240 O O . GLN A 1 279 ? -18.264 -5.776 0.989 1.00 75.00 279 GLN A O 1
ATOM 2245 N N . GLU A 1 280 ? -20.334 -5.289 0.249 1.00 82.62 280 GLU A N 1
ATOM 2246 C CA . GLU A 1 280 ? -20.031 -5.285 -1.183 1.00 82.62 280 GLU A CA 1
ATOM 2247 C C . GLU A 1 280 ? -20.463 -3.949 -1.798 1.00 82.62 280 GLU A C 1
ATOM 2249 O O . GLU A 1 280 ? -21.601 -3.524 -1.615 1.00 82.62 280 GLU A O 1
ATOM 2254 N N . PHE A 1 281 ? -19.546 -3.259 -2.477 1.00 76.19 281 PHE A N 1
ATOM 2255 C CA . PHE A 1 281 ? -19.796 -1.924 -3.029 1.00 76.19 281 PHE A CA 1
ATOM 2256 C C . PHE A 1 281 ? -18.832 -1.574 -4.163 1.00 76.19 281 PHE A C 1
ATOM 2258 O O . PHE A 1 281 ? -17.735 -2.130 -4.282 1.00 76.19 281 PHE A O 1
ATOM 2265 N N . GLU A 1 282 ? -19.221 -0.591 -4.971 1.00 80.06 282 GLU A N 1
ATOM 2266 C CA . GLU A 1 282 ? -18.491 -0.176 -6.163 1.00 80.06 282 GLU A CA 1
ATOM 2267 C C . GLU A 1 282 ? -18.068 1.293 -6.056 1.00 80.06 282 GLU A C 1
ATOM 2269 O O . GLU A 1 282 ? -18.787 2.131 -5.528 1.00 80.06 282 GLU A O 1
ATOM 2274 N N . THR A 1 283 ? -16.863 1.647 -6.496 1.00 75.25 283 THR A N 1
ATOM 2275 C CA . THR A 1 283 ? -16.348 3.020 -6.350 1.00 75.25 283 THR A CA 1
ATOM 2276 C C . THR A 1 283 ? -15.738 3.517 -7.645 1.00 75.25 283 THR A C 1
ATOM 2278 O O . THR A 1 283 ? -14.993 2.777 -8.286 1.00 75.25 283 THR A O 1
ATOM 2281 N N . ILE A 1 284 ? -15.911 4.800 -7.949 1.00 76.19 284 ILE A N 1
ATOM 2282 C CA . ILE A 1 284 ? -15.075 5.505 -8.919 1.00 76.19 284 ILE A CA 1
ATOM 2283 C C . ILE A 1 284 ? -14.026 6.303 -8.142 1.00 76.19 284 ILE A C 1
ATOM 2285 O O . ILE A 1 284 ? -14.321 7.238 -7.398 1.00 76.19 284 ILE A O 1
ATOM 2289 N N . VAL A 1 285 ? -12.768 5.927 -8.314 1.00 77.81 285 VAL A N 1
ATOM 2290 C CA . VAL A 1 285 ? -11.632 6.522 -7.620 1.00 77.81 285 VAL A CA 1
ATOM 2291 C C . VAL A 1 285 ? -10.878 7.444 -8.554 1.00 77.81 285 VAL A C 1
ATOM 2293 O O . VAL A 1 285 ? -10.471 7.045 -9.644 1.00 77.81 285 VAL A O 1
ATOM 2296 N N . ILE A 1 286 ? -10.635 8.666 -8.085 1.00 76.50 286 ILE A N 1
ATOM 2297 C CA . ILE A 1 286 ? -9.731 9.622 -8.712 1.00 76.50 286 ILE A CA 1
ATOM 2298 C C . ILE A 1 286 ? -8.533 9.810 -7.783 1.00 76.50 286 ILE A C 1
ATOM 2300 O O . ILE A 1 286 ? -8.602 10.438 -6.729 1.00 76.50 286 ILE A O 1
ATOM 2304 N N . LYS A 1 287 ? -7.396 9.260 -8.185 1.00 78.06 287 LYS A N 1
ATOM 2305 C CA . LYS A 1 287 ? -6.132 9.332 -7.459 1.00 78.06 287 LYS A CA 1
ATOM 2306 C C . LYS A 1 287 ? -5.229 10.400 -8.087 1.00 78.06 287 LYS A C 1
ATOM 2308 O O . LYS A 1 287 ? -4.978 10.360 -9.289 1.00 78.06 287 LYS A O 1
ATOM 2313 N N . LEU A 1 288 ? -4.700 11.320 -7.276 1.00 74.06 288 LEU A N 1
ATOM 2314 C CA . LEU A 1 288 ? -3.795 12.393 -7.707 1.00 74.06 288 LEU A CA 1
ATOM 2315 C C . LEU A 1 288 ? -2.493 12.396 -6.896 1.00 74.06 288 LEU A C 1
ATOM 2317 O O . LEU A 1 288 ? -2.430 12.991 -5.822 1.00 74.06 288 LEU A O 1
ATOM 2321 N N . SER A 1 289 ? -1.426 11.799 -7.443 1.00 72.25 289 SER A N 1
ATOM 2322 C CA . SER A 1 289 ? -0.056 11.928 -6.927 1.00 72.25 289 SER A CA 1
ATOM 2323 C C . SER A 1 289 ? 0.625 13.196 -7.350 1.00 72.25 289 SER A C 1
ATOM 2325 O O . SER A 1 289 ? 0.829 13.420 -8.540 1.00 72.25 289 SER A O 1
ATOM 2327 N N . LEU A 1 290 ? 1.068 13.954 -6.352 1.00 67.38 290 LEU A N 1
ATOM 2328 C CA . LEU A 1 290 ? 1.945 15.094 -6.505 1.00 67.38 290 LEU A CA 1
ATOM 2329 C C . LEU A 1 290 ? 3.103 14.937 -5.522 1.00 67.38 290 LEU A C 1
ATOM 2331 O O . LEU A 1 290 ? 2.907 14.925 -4.310 1.00 67.38 290 LEU A O 1
ATOM 2335 N N . ASP A 1 291 ? 4.305 14.816 -6.062 1.00 66.00 291 ASP A N 1
ATOM 2336 C CA . ASP A 1 291 ? 5.543 15.029 -5.337 1.00 66.00 291 ASP A CA 1
ATOM 2337 C C . ASP A 1 291 ? 5.987 16.474 -5.581 1.00 66.00 291 ASP A C 1
ATOM 2339 O O . ASP A 1 291 ? 6.228 16.890 -6.719 1.00 66.00 291 ASP A O 1
ATOM 2343 N N . LEU A 1 292 ? 6.024 17.251 -4.500 1.00 63.84 292 LEU A N 1
ATOM 2344 C CA . LEU A 1 292 ? 6.389 18.667 -4.502 1.00 63.84 292 LEU A CA 1
ATOM 2345 C C . LEU A 1 292 ? 7.842 18.888 -4.051 1.00 63.84 292 LEU A C 1
ATOM 2347 O O . LEU A 1 292 ? 8.230 20.025 -3.780 1.00 63.84 292 LEU A O 1
ATOM 2351 N N . ASN A 1 293 ? 8.655 17.830 -3.956 1.00 56.84 293 ASN A N 1
ATOM 2352 C CA . ASN A 1 293 ? 10.058 17.977 -3.589 1.00 56.84 293 ASN A CA 1
ATOM 2353 C C . ASN A 1 293 ? 10.818 18.821 -4.623 1.00 56.84 293 ASN A C 1
ATOM 2355 O O . ASN A 1 293 ? 11.001 18.435 -5.774 1.00 56.84 293 ASN A O 1
ATOM 2359 N N . ASN A 1 294 ? 11.317 19.971 -4.165 1.00 42.12 294 ASN A N 1
ATOM 2360 C CA . ASN A 1 294 ? 12.125 20.921 -4.935 1.00 42.12 294 ASN A CA 1
ATOM 2361 C C . ASN A 1 294 ? 13.634 20.595 -4.932 1.00 42.12 294 ASN A C 1
ATOM 2363 O O . ASN A 1 294 ? 14.443 21.456 -5.286 1.00 42.12 294 ASN A O 1
ATOM 2367 N N . ARG A 1 295 ? 14.058 19.386 -4.531 1.00 46.97 295 ARG A N 1
ATOM 2368 C CA . ARG A 1 295 ? 15.467 18.993 -4.698 1.00 46.97 295 ARG A CA 1
ATOM 2369 C C . ARG A 1 295 ? 15.729 18.837 -6.199 1.00 46.97 295 ARG A C 1
ATOM 2371 O O . ARG A 1 295 ? 15.112 17.996 -6.846 1.00 46.97 295 ARG A O 1
ATOM 2378 N N . LYS A 1 296 ? 16.620 19.669 -6.749 1.00 33.75 296 LYS A N 1
ATOM 2379 C CA . LYS A 1 296 ? 17.201 19.424 -8.073 1.00 33.75 296 LYS A CA 1
ATOM 2380 C C . LYS A 1 296 ? 17.849 18.041 -8.015 1.00 33.75 296 LYS A C 1
ATOM 2382 O O . LYS A 1 296 ? 18.698 17.813 -7.160 1.00 33.75 296 LYS A O 1
ATOM 2387 N N . GLU A 1 297 ? 17.389 17.125 -8.859 1.00 36.09 297 GLU A N 1
ATOM 2388 C CA . GLU A 1 297 ? 18.166 15.932 -9.189 1.00 36.09 297 GLU A CA 1
ATOM 2389 C C . GLU A 1 297 ? 19.438 16.454 -9.884 1.00 36.09 297 GLU A C 1
ATOM 2391 O O . GLU A 1 297 ? 19.347 16.982 -10.995 1.00 36.09 297 GLU A O 1
ATOM 2396 N N . GLU A 1 298 ? 20.572 16.441 -9.177 1.00 32.16 298 GLU A N 1
ATOM 2397 C CA . GLU A 1 298 ? 21.911 16.607 -9.769 1.00 32.16 298 GLU A CA 1
ATOM 2398 C C . GLU A 1 298 ? 22.421 15.267 -10.304 1.00 32.16 298 GLU A C 1
ATOM 2400 O O . GLU A 1 298 ? 22.193 14.232 -9.631 1.00 32.16 298 GLU A O 1
#